Protein AF-A0A943WWJ5-F1 (afdb_monomer_lite)

Secondary structure (DSSP, 8-state):
---B-GGGTT--EEEEETTEEEEEEEBSSS-EEEEEES-HHHHTT-GGG-BPPEEEEEE-TTS-EEEEEEEEEEESSTTS-EEEEEEETT--EEEEEE-----S-PPPP-SEEEEEEEEEEETTS---B-SSEEEEEETTEEEEEEEES-TTEEEEEETTEEEE----SSSEEEEEEES-TTSPEEEEEEE-TTSS-EEEEEEEEEE-

Structure (mmCIF, N/CA/C/O backbone):
data_AF-A0A943WWJ5-F1
#
_entry.id   AF-A0A943WWJ5-F1
#
loop_
_atom_site.group_PDB
_atom_site.id
_atom_site.type_symbol
_atom_site.label_atom_id
_atom_site.label_alt_id
_atom_site.label_comp_id
_atom_site.label_asym_id
_atom_site.label_entity_id
_atom_site.label_seq_id
_atom_site.pdbx_PDB_ins_code
_atom_site.Cartn_x
_atom_site.Cartn_y
_atom_site.Cartn_z
_atom_site.occupancy
_atom_site.B_iso_or_equiv
_atom_site.auth_seq_id
_atom_site.auth_comp_id
_atom_site.auth_asym_id
_atom_site.auth_atom_id
_atom_site.pdbx_PDB_model_num
ATOM 1 N N . MET A 1 1 ? 3.992 8.814 -4.085 1.00 60.72 1 MET A N 1
ATOM 2 C CA . MET A 1 1 ? 3.717 7.536 -3.411 1.00 60.72 1 MET A CA 1
ATOM 3 C C . MET A 1 1 ? 3.455 6.496 -4.485 1.00 60.72 1 MET A C 1
ATOM 5 O O . MET A 1 1 ? 2.885 6.859 -5.509 1.00 60.72 1 MET A O 1
ATOM 9 N N . PHE A 1 2 ? 3.948 5.272 -4.311 1.00 74.12 2 PHE A N 1
ATOM 10 C CA . PHE A 1 2 ? 3.681 4.168 -5.228 1.00 74.12 2 PHE A CA 1
ATOM 11 C C . PHE A 1 2 ? 2.367 3.513 -4.815 1.00 74.12 2 PHE A C 1
ATOM 13 O O . PHE A 1 2 ? 2.306 2.870 -3.776 1.00 74.12 2 PHE A O 1
ATOM 20 N N . HIS A 1 3 ? 1.314 3.740 -5.589 1.00 79.12 3 HIS A N 1
ATOM 21 C CA . HIS A 1 3 ? 0.015 3.119 -5.373 1.00 79.12 3 HIS A CA 1
ATOM 22 C C . HIS A 1 3 ? -0.628 2.835 -6.726 1.00 79.12 3 HIS A C 1
ATOM 24 O O . HIS A 1 3 ? -0.382 3.546 -7.709 1.00 79.12 3 HIS A O 1
ATOM 30 N N . ALA A 1 4 ? -1.442 1.786 -6.771 1.00 86.81 4 ALA A N 1
ATOM 31 C CA . ALA A 1 4 ? -2.240 1.489 -7.944 1.00 86.81 4 ALA A CA 1
ATOM 32 C C . ALA A 1 4 ? -3.254 2.616 -8.198 1.00 86.81 4 ALA A C 1
ATOM 34 O O . ALA A 1 4 ? -3.693 3.315 -7.281 1.00 86.81 4 ALA A O 1
ATOM 35 N N . ASN A 1 5 ? -3.612 2.795 -9.464 1.00 87.94 5 ASN A N 1
ATOM 36 C CA . ASN A 1 5 ? -4.560 3.803 -9.897 1.00 87.94 5 ASN A CA 1
ATOM 37 C C . ASN A 1 5 ? -5.935 3.561 -9.247 1.00 87.94 5 ASN A C 1
ATOM 39 O O . ASN A 1 5 ? -6.411 2.427 -9.159 1.00 87.94 5 ASN A O 1
ATOM 43 N N . GLU A 1 6 ? -6.590 4.633 -8.816 1.00 83.31 6 GLU A N 1
ATOM 44 C CA . GLU A 1 6 ? -7.901 4.591 -8.161 1.00 83.31 6 GLU A CA 1
ATOM 45 C C . GLU A 1 6 ? -9.015 4.048 -9.066 1.00 83.31 6 GLU A C 1
ATOM 47 O O . GLU A 1 6 ? -9.876 3.315 -8.585 1.00 83.31 6 GLU A O 1
ATOM 52 N N . SER A 1 7 ? -8.934 4.255 -10.389 1.00 84.94 7 SER A N 1
ATOM 53 C CA . SER A 1 7 ? -9.841 3.610 -11.358 1.00 84.94 7 SER A CA 1
ATOM 54 C C . SER A 1 7 ? -9.736 2.079 -11.341 1.00 84.94 7 SER A C 1
ATOM 56 O O . SER A 1 7 ? -10.653 1.370 -11.754 1.00 84.94 7 SER A O 1
ATOM 58 N N . LYS A 1 8 ? -8.615 1.541 -10.840 1.00 84.69 8 LYS A N 1
ATOM 59 C CA . LYS A 1 8 ? -8.387 0.107 -10.621 1.00 84.69 8 LYS A CA 1
ATOM 60 C C . LYS A 1 8 ? -8.682 -0.313 -9.180 1.00 84.69 8 LYS A C 1
ATOM 62 O O . LYS A 1 8 ? -8.378 -1.441 -8.802 1.00 84.69 8 LYS A O 1
ATOM 67 N N . LYS A 1 9 ? -9.279 0.569 -8.369 1.00 80.62 9 LYS A N 1
ATOM 68 C CA . LYS A 1 9 ? -9.635 0.344 -6.957 1.00 80.62 9 LYS A CA 1
ATOM 69 C C . LYS A 1 9 ? -8.442 -0.097 -6.107 1.00 80.62 9 LYS A C 1
ATOM 71 O O . LYS A 1 9 ? -8.583 -0.962 -5.246 1.00 80.62 9 LYS A O 1
ATOM 76 N N . GLY A 1 10 ? -7.259 0.446 -6.399 1.00 78.44 10 GLY A N 1
ATOM 77 C CA . GLY A 1 10 ? -6.030 0.091 -5.692 1.00 78.44 10 GLY A CA 1
ATOM 78 C C . GLY A 1 10 ? -5.466 -1.293 -6.048 1.00 78.44 10 GLY A C 1
ATOM 79 O O . GLY A 1 10 ? -4.621 -1.799 -5.318 1.00 78.44 10 GLY A O 1
ATOM 80 N N . ARG A 1 11 ? -5.909 -1.920 -7.148 1.00 87.31 11 ARG A N 1
ATOM 81 C CA . ARG A 1 11 ? -5.540 -3.300 -7.513 1.00 87.31 11 ARG A CA 1
ATOM 82 C C . ARG A 1 11 ? -4.684 -3.362 -8.775 1.00 87.31 11 ARG A C 1
ATOM 84 O O . ARG A 1 11 ? -4.810 -2.531 -9.674 1.00 87.31 11 ARG A O 1
ATOM 91 N N . GLY A 1 12 ? -3.844 -4.391 -8.848 1.00 90.81 12 GLY A N 1
ATOM 92 C CA . GLY A 1 12 ? -3.152 -4.812 -10.066 1.00 90.81 12 GLY A CA 1
ATOM 93 C C . GLY A 1 12 ? -3.748 -6.097 -10.647 1.00 90.81 12 GLY A C 1
ATOM 94 O O . GLY A 1 12 ? -4.655 -6.694 -10.072 1.00 90.81 12 GLY A O 1
ATOM 95 N N . THR A 1 13 ? -3.235 -6.521 -11.798 1.00 91.62 13 THR A N 1
ATOM 96 C CA . THR A 1 13 ? -3.580 -7.800 -12.436 1.00 91.62 13 THR A CA 1
ATOM 97 C C . THR A 1 13 ? -2.394 -8.744 -12.335 1.00 91.62 13 THR A C 1
ATOM 99 O O . THR A 1 13 ? -1.312 -8.413 -12.811 1.00 91.62 13 THR A O 1
ATOM 102 N N . LEU A 1 14 ? -2.582 -9.915 -11.732 1.00 92.25 14 LEU A N 1
ATOM 103 C CA . LEU A 1 14 ? -1.551 -10.946 -11.669 1.00 92.25 14 LEU A CA 1
ATOM 104 C C . LEU A 1 14 ? -1.723 -11.922 -12.837 1.00 92.25 14 LEU A C 1
ATOM 106 O O . LEU A 1 14 ? -2.767 -12.557 -12.963 1.00 92.25 14 LEU A O 1
ATOM 110 N N . ALA A 1 15 ? -0.699 -12.059 -13.676 1.00 90.81 15 ALA A N 1
ATOM 111 C CA . ALA A 1 15 ? -0.640 -13.074 -14.722 1.00 90.81 15 ALA A CA 1
ATOM 112 C C . ALA A 1 15 ? 0.349 -14.176 -14.328 1.00 90.81 15 ALA A C 1
ATOM 114 O O . ALA A 1 15 ? 1.454 -13.886 -13.867 1.00 90.81 15 ALA A O 1
ATOM 115 N N . VAL A 1 16 ? -0.032 -15.438 -14.541 1.00 89.69 16 VAL A N 1
ATOM 116 C CA . VAL A 1 16 ? 0.841 -16.598 -14.322 1.00 89.69 16 VAL A CA 1
ATOM 117 C C . VAL A 1 16 ? 1.085 -17.282 -15.657 1.00 89.69 16 VAL A C 1
ATOM 119 O O . VAL A 1 16 ? 0.171 -17.852 -16.245 1.00 89.69 16 VAL A O 1
ATOM 122 N N . VAL A 1 17 ? 2.323 -17.224 -16.143 1.00 85.56 17 VAL A N 1
ATOM 123 C CA . VAL A 1 17 ? 2.725 -17.853 -17.408 1.00 85.56 17 VAL A CA 1
ATOM 124 C C . VAL A 1 17 ? 3.929 -18.741 -17.132 1.00 85.56 17 VAL A C 1
ATOM 126 O O . VAL A 1 17 ? 4.952 -18.269 -16.638 1.00 85.56 17 VAL A O 1
ATOM 129 N N . ASN A 1 18 ? 3.809 -20.039 -17.423 1.00 87.81 18 ASN A N 1
ATOM 130 C CA . ASN A 1 18 ? 4.860 -21.038 -17.179 1.00 87.81 18 ASN A CA 1
ATOM 131 C C . ASN A 1 18 ? 5.386 -21.025 -15.728 1.00 87.81 18 ASN A C 1
ATOM 133 O O . ASN A 1 18 ? 6.592 -21.066 -15.493 1.00 87.81 18 ASN A O 1
ATOM 137 N N . GLY A 1 19 ? 4.481 -20.887 -14.753 1.00 83.44 19 GLY A N 1
ATOM 138 C CA . GLY A 1 19 ? 4.823 -20.834 -13.326 1.00 83.44 19 GLY A CA 1
ATOM 139 C C . GLY A 1 19 ? 5.497 -19.536 -12.862 1.00 83.44 19 GLY A C 1
ATOM 140 O O . GLY A 1 19 ? 5.827 -19.415 -11.687 1.00 83.44 19 GLY A O 1
ATOM 141 N N . LYS A 1 20 ? 5.691 -18.550 -13.748 1.00 88.75 20 LYS A N 1
ATOM 142 C CA . LYS A 1 20 ? 6.210 -17.224 -13.391 1.00 88.75 20 LYS A CA 1
ATOM 143 C C . LYS A 1 20 ? 5.051 -16.257 -13.192 1.00 88.75 20 LYS A C 1
ATOM 145 O O . LYS A 1 20 ? 4.238 -16.075 -14.098 1.00 88.75 20 LYS A O 1
ATOM 150 N N . MET A 1 21 ? 4.993 -15.642 -12.014 1.00 94.06 21 MET A N 1
ATOM 151 C CA . MET A 1 21 ? 3.982 -14.647 -11.668 1.00 94.06 21 MET A CA 1
ATOM 152 C C . MET A 1 21 ? 4.473 -13.242 -12.026 1.00 94.06 21 MET A C 1
ATOM 154 O O . MET A 1 21 ? 5.599 -12.860 -11.698 1.00 94.06 21 MET A O 1
ATOM 158 N N . MET A 1 22 ? 3.620 -12.464 -12.682 1.00 95.12 22 MET A N 1
ATOM 159 C CA . MET A 1 22 ? 3.895 -11.089 -13.080 1.00 95.12 22 MET A CA 1
ATOM 160 C C . MET A 1 22 ? 2.708 -10.210 -12.698 1.00 95.12 22 MET A C 1
ATOM 162 O O . MET A 1 22 ? 1.609 -10.379 -13.224 1.00 95.12 22 MET A O 1
ATOM 166 N N . LEU A 1 23 ? 2.927 -9.288 -11.764 1.00 95.44 23 LEU A N 1
ATOM 167 C CA . LEU A 1 23 ? 1.943 -8.289 -11.379 1.00 95.44 23 LEU A CA 1
ATOM 168 C C . LEU A 1 23 ? 2.039 -7.107 -12.336 1.00 95.44 23 LEU A C 1
ATOM 170 O O . LEU A 1 23 ? 3.053 -6.415 -12.373 1.00 95.44 23 LEU A O 1
ATOM 174 N N . HIS A 1 24 ? 0.963 -6.836 -13.055 1.00 96.81 24 HIS A N 1
ATOM 175 C CA . HIS A 1 24 ? 0.786 -5.583 -13.758 1.00 96.81 24 HIS A CA 1
ATOM 176 C C . HIS A 1 24 ? 0.060 -4.572 -12.866 1.00 96.81 24 HIS A C 1
ATOM 178 O O . HIS A 1 24 ? -1.046 -4.842 -12.391 1.00 96.81 24 HIS A O 1
ATOM 184 N N . VAL A 1 25 ? 0.655 -3.400 -12.647 1.00 95.25 25 VAL A N 1
ATOM 185 C CA . VAL A 1 25 ? 0.058 -2.319 -11.852 1.00 95.25 25 VAL A CA 1
ATOM 186 C C . VAL A 1 25 ? 0.095 -0.998 -12.611 1.00 95.25 25 VAL A C 1
ATOM 188 O O . VAL A 1 25 ? 1.169 -0.482 -12.908 1.00 95.25 25 VAL A O 1
ATOM 191 N N . SER A 1 26 ? -1.080 -0.429 -12.890 1.00 95.81 26 SER A N 1
ATOM 192 C CA . SER A 1 26 ? -1.225 0.938 -13.406 1.00 95.81 26 SER A CA 1
ATOM 193 C C . SER A 1 26 ? -1.142 1.930 -12.246 1.00 95.81 26 SER A C 1
ATOM 195 O O . SER A 1 26 ? -1.799 1.721 -11.230 1.00 95.81 26 SER A O 1
ATOM 197 N N . LEU A 1 27 ? -0.378 3.013 -12.376 1.00 93.56 27 LEU A N 1
ATOM 198 C CA . LEU A 1 27 ? -0.206 4.032 -11.332 1.00 93.56 27 LEU A CA 1
ATOM 199 C C . LEU A 1 27 ? -1.139 5.235 -11.529 1.00 93.56 27 LEU A C 1
ATOM 201 O O . LEU A 1 27 ? -1.779 5.392 -12.565 1.00 93.56 27 LEU A O 1
ATOM 205 N N . SER A 1 28 ? -1.178 6.143 -10.555 1.00 87.69 28 SER A N 1
ATOM 206 C CA . SER A 1 28 ? -1.916 7.419 -10.628 1.00 87.69 28 SER A CA 1
ATOM 207 C C . SER A 1 28 ? -1.316 8.468 -11.573 1.00 87.69 28 SER A C 1
ATOM 209 O O . SER A 1 28 ? -1.815 9.581 -11.669 1.00 87.69 28 SER A O 1
ATOM 211 N N . GLY A 1 29 ? -0.205 8.174 -12.252 1.00 90.06 29 GLY A N 1
ATOM 212 C CA . GLY A 1 29 ? 0.406 9.128 -13.171 1.00 90.06 29 GLY A CA 1
ATOM 213 C C . GLY A 1 29 ? 1.767 8.687 -13.695 1.00 90.06 29 GLY A C 1
ATOM 214 O O . GLY A 1 29 ? 2.136 7.520 -13.631 1.00 90.06 29 GLY A O 1
ATOM 215 N N . LYS A 1 30 ? 2.540 9.651 -14.211 1.00 94.50 30 LYS A N 1
ATOM 216 C CA . LYS A 1 30 ? 3.834 9.425 -14.896 1.00 94.50 30 LYS A CA 1
ATOM 217 C C . LYS A 1 30 ? 5.051 9.905 -14.093 1.00 94.50 30 LYS A C 1
ATOM 219 O O . LYS A 1 30 ? 6.051 10.351 -14.656 1.00 94.50 30 LYS A O 1
ATOM 224 N N . LYS A 1 31 ? 4.930 9.963 -12.762 1.00 92.81 31 LYS A N 1
ATOM 225 C CA . LYS A 1 31 ? 5.978 10.521 -11.881 1.00 92.81 31 LYS A CA 1
ATOM 226 C C . LYS A 1 31 ? 7.088 9.514 -11.564 1.00 92.81 31 LYS A C 1
ATOM 228 O O . LYS A 1 31 ? 8.212 9.946 -11.315 1.00 92.81 31 LYS A O 1
ATOM 233 N N . ILE A 1 32 ? 6.767 8.221 -11.572 1.00 95.00 32 ILE A N 1
ATOM 234 C CA . ILE A 1 32 ? 7.711 7.119 -11.362 1.00 95.00 32 ILE A CA 1
ATOM 235 C C . ILE A 1 32 ? 8.268 6.713 -12.717 1.00 95.00 32 ILE A C 1
ATOM 237 O O . ILE A 1 32 ? 7.498 6.363 -13.598 1.00 95.00 32 ILE A O 1
ATOM 241 N N . LEU A 1 33 ? 9.576 6.824 -12.906 1.00 96.25 33 LEU A N 1
ATOM 242 C CA . LEU A 1 33 ? 10.222 6.607 -14.194 1.00 96.25 33 LEU A CA 1
ATOM 243 C C . LEU A 1 33 ? 10.627 5.154 -14.403 1.00 96.25 33 LEU A C 1
ATOM 245 O O . LEU A 1 33 ? 10.425 4.665 -15.501 1.00 96.25 33 LEU A O 1
ATOM 249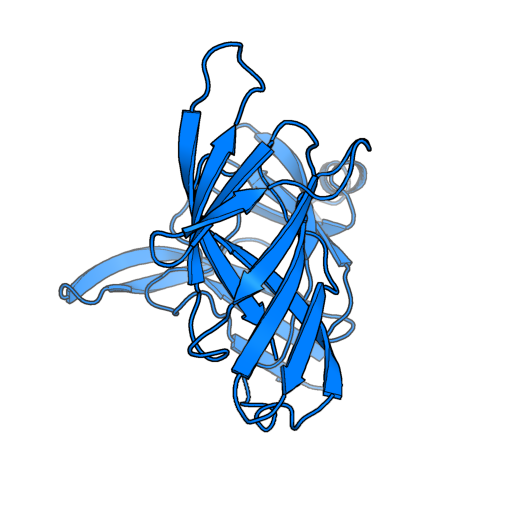 N N . ASN A 1 34 ? 11.159 4.482 -13.380 1.00 97.62 34 ASN A N 1
ATOM 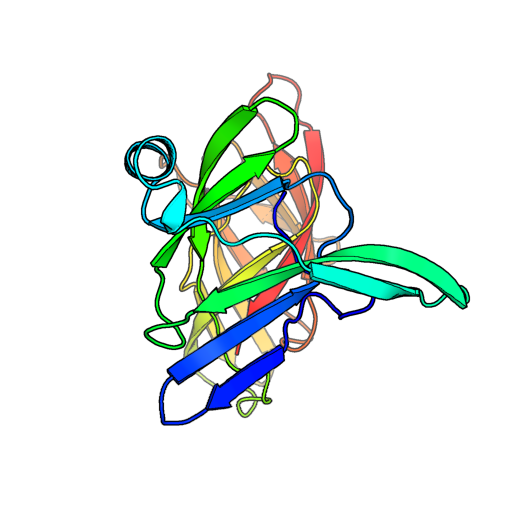250 C CA . ASN A 1 34 ? 11.511 3.060 -13.424 1.00 97.62 34 ASN A CA 1
ATOM 251 C C . ASN A 1 34 ? 11.318 2.421 -12.042 1.00 97.62 34 ASN A C 1
ATOM 253 O O . ASN A 1 34 ? 11.265 3.129 -11.028 1.00 97.62 34 ASN A O 1
ATOM 257 N N . LEU A 1 35 ? 11.260 1.090 -12.014 1.00 97.75 35 LEU A N 1
ATOM 258 C CA . LEU A 1 35 ? 11.338 0.285 -10.794 1.00 97.75 35 LEU A CA 1
ATOM 259 C C . LEU A 1 35 ? 12.513 -0.691 -10.865 1.00 97.75 35 LEU A C 1
ATOM 261 O O . LEU A 1 35 ? 13.033 -0.972 -11.942 1.00 97.75 35 LEU A O 1
ATOM 265 N N . TYR A 1 36 ? 12.893 -1.243 -9.720 1.00 98.00 36 TYR A N 1
ATOM 266 C CA . TYR A 1 36 ? 13.890 -2.300 -9.610 1.00 98.00 36 TYR A CA 1
ATOM 267 C C . TYR A 1 36 ? 13.490 -3.267 -8.494 1.00 98.00 36 TYR A C 1
ATOM 269 O O . TYR A 1 36 ? 13.174 -2.833 -7.388 1.00 98.00 36 TYR A O 1
ATOM 277 N N . VAL A 1 37 ? 13.475 -4.573 -8.779 1.00 97.12 37 VAL A N 1
ATOM 278 C CA . VAL A 1 37 ? 13.150 -5.602 -7.776 1.00 97.12 37 VAL A CA 1
ATOM 279 C C . VAL A 1 37 ? 14.399 -5.896 -6.954 1.00 97.12 37 VAL A C 1
ATOM 281 O O . VAL A 1 37 ? 15.263 -6.666 -7.365 1.00 97.12 37 VAL A O 1
ATOM 284 N N . GLY A 1 38 ? 14.491 -5.255 -5.795 1.00 96.62 38 GLY A N 1
ATOM 285 C CA . GLY A 1 38 ? 15.666 -5.221 -4.937 1.00 96.62 38 GLY A CA 1
ATOM 286 C C . GLY A 1 38 ? 15.814 -3.851 -4.280 1.00 96.62 38 GLY A C 1
ATOM 287 O O . GLY A 1 38 ? 14.872 -3.056 -4.264 1.00 96.62 38 GLY A O 1
ATOM 288 N N . LYS A 1 39 ? 17.003 -3.571 -3.740 1.00 97.06 39 LYS A N 1
ATOM 289 C CA . LYS A 1 39 ? 17.282 -2.325 -3.020 1.00 97.06 39 LYS A CA 1
ATOM 290 C C . LYS A 1 39 ? 17.766 -1.204 -3.941 1.00 97.06 39 LYS A C 1
ATOM 292 O O . LYS A 1 39 ? 18.424 -1.430 -4.956 1.00 97.06 39 LYS A O 1
ATOM 297 N N . ALA A 1 40 ? 17.515 0.032 -3.531 1.00 96.00 40 ALA A N 1
ATOM 298 C CA . ALA A 1 40 ? 17.884 1.270 -4.203 1.00 96.00 40 ALA A CA 1
ATOM 299 C C . ALA A 1 40 ? 19.399 1.415 -4.407 1.00 96.00 40 ALA A C 1
ATOM 301 O O . ALA A 1 40 ? 19.837 2.012 -5.393 1.00 96.00 40 ALA A O 1
ATOM 302 N N . VAL A 1 41 ? 20.198 0.873 -3.481 1.00 95.81 41 VAL A N 1
ATOM 303 C CA . VAL A 1 41 ? 21.666 0.872 -3.576 1.00 95.81 41 VAL A CA 1
ATOM 304 C C . VAL A 1 41 ? 22.159 0.048 -4.766 1.00 95.81 41 VAL A C 1
ATOM 306 O O . VAL A 1 41 ? 23.096 0.464 -5.444 1.00 95.81 41 VAL A O 1
ATOM 309 N N . ASP A 1 42 ? 21.477 -1.055 -5.072 1.00 96.81 42 ASP A N 1
ATOM 310 C CA . ASP A 1 42 ? 21.842 -1.948 -6.169 1.00 96.81 42 ASP A CA 1
ATOM 311 C C . ASP A 1 42 ? 21.290 -1.436 -7.501 1.00 96.81 42 ASP A C 1
ATOM 313 O O . ASP A 1 42 ? 21.953 -1.544 -8.531 1.00 96.81 42 ASP A O 1
ATOM 317 N N . ALA A 1 43 ? 20.106 -0.816 -7.485 1.00 96.38 43 ALA A N 1
ATOM 318 C CA . ALA A 1 43 ? 19.426 -0.341 -8.688 1.00 96.38 43 ALA A CA 1
ATOM 319 C C . ALA A 1 43 ? 20.329 0.533 -9.577 1.00 96.38 43 ALA A C 1
ATOM 321 O O . ALA A 1 43 ? 20.351 0.365 -10.793 1.00 96.38 43 ALA A O 1
ATOM 322 N N . LYS A 1 44 ? 21.134 1.427 -8.988 1.00 90.69 44 LYS A N 1
ATOM 323 C CA . LYS A 1 44 ? 22.010 2.355 -9.731 1.00 90.69 44 LYS A CA 1
ATOM 324 C C . LYS A 1 44 ? 23.019 1.667 -10.653 1.00 90.69 44 LYS A C 1
ATOM 326 O O . LYS A 1 44 ? 23.391 2.256 -11.660 1.00 90.69 44 LYS A O 1
ATOM 331 N N . ASN A 1 45 ? 23.443 0.453 -10.311 1.00 93.81 45 ASN A N 1
ATOM 332 C CA . ASN A 1 45 ? 24.469 -0.285 -11.047 1.00 93.81 45 ASN A CA 1
ATOM 333 C C . ASN A 1 45 ? 23.882 -1.383 -11.951 1.00 93.81 45 ASN A C 1
ATOM 335 O O . ASN A 1 45 ? 24.632 -2.038 -12.665 1.00 93.81 45 ASN A O 1
ATOM 339 N N . ASN A 1 46 ? 22.559 -1.580 -11.933 1.00 95.75 46 ASN A N 1
ATOM 340 C CA . ASN A 1 46 ? 21.873 -2.673 -12.626 1.00 95.75 46 ASN A CA 1
ATOM 341 C C . ASN A 1 46 ? 20.796 -2.138 -13.587 1.00 95.75 46 ASN A C 1
ATOM 343 O O . ASN A 1 46 ? 19.640 -2.552 -13.542 1.00 95.75 46 ASN A O 1
ATOM 347 N N . GLU A 1 47 ? 21.161 -1.191 -14.461 1.00 95.06 47 GLU A N 1
ATOM 348 C CA . GLU A 1 47 ? 20.223 -0.553 -15.407 1.00 95.06 47 GLU A CA 1
ATOM 349 C C . GLU A 1 47 ? 19.545 -1.547 -16.364 1.00 95.06 47 GLU A C 1
ATOM 351 O O . GLU A 1 47 ? 18.392 -1.354 -16.755 1.00 95.06 47 GLU A O 1
ATOM 356 N N . ALA A 1 48 ? 20.224 -2.648 -16.695 1.00 96.62 48 ALA A N 1
ATOM 357 C CA . ALA A 1 48 ? 19.660 -3.718 -17.515 1.00 96.62 48 ALA A CA 1
ATOM 358 C C . ALA A 1 48 ? 18.428 -4.388 -16.872 1.00 96.62 48 ALA A C 1
ATOM 360 O O . ALA A 1 48 ? 17.545 -4.846 -17.595 1.00 96.62 48 ALA A O 1
ATOM 361 N N . ASP A 1 49 ? 18.344 -4.386 -15.538 1.00 96.75 49 ASP A N 1
ATOM 362 C CA . ASP A 1 49 ? 17.267 -5.010 -14.764 1.00 96.75 49 ASP A CA 1
ATOM 363 C C . ASP A 1 49 ? 16.160 -4.019 -14.370 1.00 96.75 49 ASP A C 1
ATOM 365 O O . ASP A 1 49 ? 15.227 -4.362 -13.637 1.00 96.75 49 ASP A O 1
ATOM 369 N N . TRP A 1 50 ? 16.237 -2.768 -14.834 1.00 97.75 50 TRP A N 1
ATOM 370 C CA . TRP A 1 50 ? 15.200 -1.782 -14.556 1.00 97.75 50 TRP A CA 1
ATOM 371 C C . TRP A 1 50 ? 13.893 -2.161 -15.242 1.00 97.75 50 TRP A C 1
ATOM 373 O O . TRP A 1 50 ? 13.811 -2.339 -16.461 1.00 97.75 50 TRP A O 1
ATOM 383 N N . LEU A 1 51 ? 12.824 -2.186 -14.454 1.00 98.12 51 LEU A N 1
ATOM 384 C CA . LEU A 1 51 ? 11.473 -2.315 -14.965 1.00 98.12 51 LEU A CA 1
ATOM 385 C C . LEU A 1 51 ? 11.058 -0.969 -15.550 1.00 98.12 51 LEU A C 1
ATOM 387 O O . LEU A 1 51 ? 10.830 0.006 -14.826 1.00 98.12 51 LEU A O 1
ATOM 391 N N . LYS A 1 52 ? 10.971 -0.930 -16.877 1.00 97.69 52 LYS A N 1
ATOM 392 C CA . LYS A 1 52 ? 10.517 0.237 -17.634 1.00 97.69 52 LYS A CA 1
ATOM 393 C C . LYS A 1 52 ? 8.986 0.316 -17.629 1.00 97.69 52 LYS A C 1
ATOM 395 O O . LYS A 1 52 ? 8.322 -0.724 -17.605 1.00 97.69 52 LYS A O 1
ATOM 400 N N . PRO A 1 53 ? 8.414 1.527 -17.674 1.00 97.50 53 PRO A N 1
ATOM 401 C CA . PRO A 1 53 ? 6.978 1.705 -17.605 1.00 97.50 53 PRO A CA 1
ATOM 402 C C . PRO A 1 53 ? 6.301 1.286 -18.910 1.00 97.50 53 PRO A C 1
ATOM 404 O O . PRO A 1 53 ? 6.785 1.574 -20.007 1.00 97.50 53 PRO A O 1
ATOM 407 N N . THR A 1 54 ? 5.122 0.689 -18.787 1.00 97.75 54 THR A N 1
ATOM 408 C CA . THR A 1 54 ? 4.120 0.648 -19.852 1.00 97.75 54 THR A CA 1
ATOM 409 C C . THR A 1 54 ? 3.330 1.957 -19.866 1.00 97.75 54 THR A C 1
ATOM 411 O O . THR A 1 54 ? 3.368 2.746 -18.918 1.00 97.75 54 THR A O 1
ATOM 414 N N . LYS A 1 55 ? 2.609 2.216 -20.960 1.00 97.44 55 LYS A N 1
ATOM 415 C CA . LYS A 1 55 ? 1.630 3.305 -21.032 1.00 97.44 55 LYS A CA 1
ATOM 416 C C . LYS A 1 55 ? 0.242 2.698 -20.987 1.00 97.44 55 LYS A C 1
ATOM 418 O O . LYS A 1 55 ? -0.148 2.013 -21.929 1.00 97.44 55 LYS A O 1
ATOM 423 N N . ASP A 1 56 ? -0.504 3.025 -19.945 1.00 96.62 56 ASP A N 1
ATOM 424 C CA . ASP A 1 56 ? -1.836 2.478 -19.739 1.00 96.62 56 ASP A CA 1
ATOM 425 C C . ASP A 1 56 ? -2.861 3.592 -19.916 1.00 96.62 56 ASP A C 1
ATOM 427 O O . ASP A 1 56 ? -2.643 4.719 -19.467 1.00 96.62 56 ASP A O 1
ATOM 431 N N . LYS A 1 57 ? -3.991 3.289 -20.557 1.00 96.00 57 LYS A N 1
ATOM 432 C CA . LYS A 1 57 ? -5.148 4.185 -20.577 1.00 96.00 57 LYS A CA 1
ATOM 433 C C . LYS A 1 57 ? -6.075 3.799 -19.429 1.00 96.00 57 LYS A C 1
ATOM 435 O O . LYS A 1 57 ? -6.520 2.654 -19.354 1.00 96.00 57 LYS A O 1
ATOM 440 N N . VAL A 1 58 ? -6.358 4.750 -18.550 1.00 92.81 58 VAL A N 1
ATOM 441 C CA . VAL A 1 58 ? -7.319 4.594 -17.455 1.00 92.81 58 VAL A CA 1
ATOM 442 C C . VAL A 1 58 ? -8.515 5.502 -17.698 1.00 92.81 58 VAL A C 1
ATOM 444 O O . VAL A 1 58 ? -8.370 6.556 -18.318 1.00 92.81 58 VAL A O 1
ATOM 447 N N . THR A 1 59 ? -9.683 5.070 -17.235 1.00 91.75 59 THR A N 1
ATOM 448 C CA . THR A 1 59 ? -10.937 5.826 -17.298 1.00 91.75 59 THR A CA 1
ATOM 449 C C . THR A 1 59 ? -11.508 5.893 -15.890 1.00 91.75 59 THR A C 1
ATOM 451 O O . THR A 1 59 ? -11.643 4.858 -15.236 1.00 91.75 59 THR A O 1
ATOM 454 N N . TYR A 1 60 ? -11.777 7.107 -15.429 1.00 87.56 60 TYR A N 1
ATOM 455 C CA . TYR A 1 60 ? -12.283 7.426 -14.101 1.00 87.56 60 TYR A CA 1
ATOM 456 C C . TYR A 1 60 ? -13.814 7.375 -14.065 1.00 87.56 60 TYR A C 1
ATOM 458 O O . TYR A 1 60 ? -14.473 7.280 -15.103 1.00 87.56 60 TYR A O 1
ATOM 466 N N . GLU A 1 61 ? -14.390 7.405 -12.862 1.00 83.25 61 GLU A N 1
ATOM 467 C CA . GLU A 1 61 ? -15.846 7.318 -12.671 1.00 83.25 61 GLU A CA 1
ATOM 468 C C . GLU A 1 61 ? -16.600 8.521 -13.256 1.00 83.25 61 GLU A C 1
ATOM 470 O O . GLU A 1 61 ? -17.742 8.381 -13.684 1.00 83.25 61 GLU A O 1
ATOM 475 N N . ASP A 1 62 ? -15.944 9.678 -13.346 1.00 88.19 62 ASP A N 1
ATOM 476 C CA . ASP A 1 62 ? -16.459 10.885 -14.003 1.00 88.19 62 ASP A CA 1
ATOM 477 C C . ASP A 1 62 ? -16.418 10.812 -15.546 1.00 88.19 62 ASP A C 1
ATOM 479 O O . ASP A 1 62 ? -16.826 11.749 -16.233 1.00 88.19 62 ASP A O 1
ATOM 483 N N . GLY A 1 63 ? -15.931 9.699 -16.105 1.00 89.62 63 GLY A N 1
ATOM 484 C CA . GLY A 1 63 ? -15.791 9.471 -17.541 1.00 89.62 63 GLY A CA 1
ATOM 485 C C . GLY A 1 63 ? -14.514 10.053 -18.155 1.00 89.62 63 GLY A C 1
ATOM 486 O O . GLY A 1 63 ? -14.234 9.788 -19.330 1.00 89.62 63 GLY A O 1
ATOM 487 N N . LEU A 1 64 ? -13.698 10.793 -17.396 1.00 91.94 64 LEU A N 1
ATOM 488 C CA . LEU A 1 64 ? -12.418 11.292 -17.886 1.00 91.94 64 LEU A CA 1
ATOM 489 C C . LEU A 1 64 ? -11.437 10.141 -18.075 1.00 91.94 64 LEU A C 1
ATOM 491 O O . LEU A 1 64 ? -11.406 9.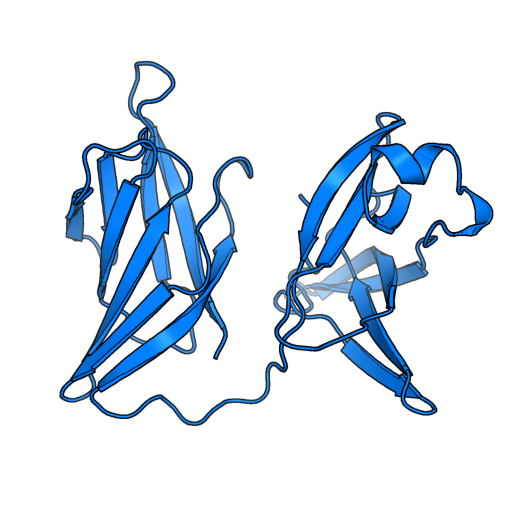167 -17.326 1.00 91.94 64 LEU A O 1
ATOM 495 N N . SER A 1 65 ? -10.617 10.243 -19.116 1.00 94.19 65 SER A N 1
ATOM 496 C CA . SER A 1 65 ? -9.569 9.267 -19.388 1.00 94.19 65 SER A CA 1
ATOM 497 C C . SER A 1 65 ? -8.224 9.947 -19.498 1.00 94.19 65 SER A C 1
ATOM 499 O O . SER A 1 65 ? -8.094 10.993 -20.130 1.00 94.19 65 SER A O 1
ATOM 501 N N . GLU A 1 66 ? -7.200 9.291 -18.976 1.00 94.69 66 GLU A N 1
ATOM 502 C CA . GLU A 1 66 ? -5.829 9.743 -19.129 1.00 94.69 66 GLU A CA 1
ATOM 503 C C . GLU A 1 66 ? -4.897 8.571 -19.429 1.00 94.69 66 GLU A C 1
ATOM 505 O O . GLU A 1 66 ? -5.237 7.395 -19.275 1.00 94.69 66 GLU A O 1
ATOM 510 N N . THR A 1 67 ? -3.693 8.902 -19.882 1.00 96.50 67 THR A N 1
ATOM 511 C CA . THR A 1 67 ? -2.613 7.927 -19.983 1.00 96.50 67 THR A CA 1
ATOM 512 C C . THR A 1 67 ? -1.742 8.028 -18.746 1.00 96.50 67 THR A C 1
ATOM 514 O O . THR A 1 67 ? -1.171 9.088 -18.498 1.00 96.50 67 THR A O 1
ATOM 517 N N . VAL A 1 68 ? -1.559 6.923 -18.038 1.00 95.94 68 VAL A N 1
ATOM 518 C CA . VAL A 1 68 ? -0.667 6.797 -16.879 1.00 95.94 68 VAL A CA 1
ATOM 519 C C . VAL A 1 68 ? 0.482 5.844 -17.193 1.00 95.94 68 VAL A C 1
ATOM 521 O O . VAL A 1 68 ? 0.542 5.266 -18.281 1.00 95.94 68 VAL A O 1
ATOM 524 N N . TYR A 1 69 ? 1.430 5.715 -16.267 1.00 97.19 69 TYR A N 1
ATOM 525 C CA . TYR A 1 69 ? 2.417 4.645 -16.344 1.00 97.19 69 TYR A CA 1
ATOM 526 C C . TYR A 1 69 ? 1.940 3.414 -15.593 1.00 97.19 69 TYR A C 1
ATOM 528 O O . TYR A 1 69 ? 1.396 3.537 -14.497 1.00 97.19 69 TYR A O 1
ATOM 536 N N . GLY A 1 70 ? 2.181 2.251 -16.187 1.00 97.25 70 GLY A N 1
ATOM 537 C CA . GLY A 1 70 ? 2.052 0.957 -15.537 1.00 97.25 70 GLY A CA 1
ATOM 538 C C . GLY A 1 70 ? 3.390 0.242 -15.453 1.00 97.25 70 GLY A C 1
ATOM 539 O O . GLY A 1 70 ? 4.361 0.646 -16.092 1.00 97.25 70 GLY A O 1
ATOM 540 N N . PHE A 1 71 ? 3.464 -0.810 -14.648 1.00 97.62 71 PHE A N 1
ATOM 541 C CA . PHE A 1 71 ? 4.670 -1.619 -14.500 1.00 97.62 71 PHE A CA 1
ATOM 542 C C . PHE A 1 71 ? 4.332 -3.098 -14.406 1.00 97.62 71 PHE A C 1
ATOM 544 O O . PHE A 1 71 ? 3.369 -3.480 -13.748 1.00 97.62 71 PHE A O 1
ATOM 551 N N . ASN A 1 72 ? 5.177 -3.918 -15.030 1.00 97.06 72 ASN A N 1
ATOM 552 C CA . ASN A 1 72 ? 5.171 -5.368 -14.895 1.00 97.06 72 ASN A CA 1
ATOM 553 C C . ASN A 1 72 ? 6.231 -5.769 -13.867 1.00 97.06 72 ASN A C 1
ATOM 555 O O . ASN A 1 72 ? 7.425 -5.713 -14.154 1.00 97.06 72 ASN A O 1
ATOM 559 N N . VAL A 1 73 ? 5.794 -6.150 -12.672 1.00 96.56 73 VAL A N 1
ATOM 560 C CA . VAL A 1 73 ? 6.653 -6.519 -11.549 1.00 96.56 73 VAL A CA 1
ATOM 561 C C . VAL A 1 73 ? 6.664 -8.044 -11.412 1.00 96.56 73 VAL A C 1
ATOM 563 O O . VAL A 1 73 ? 5.608 -8.635 -11.175 1.00 96.56 73 VAL A O 1
ATOM 566 N N . PRO A 1 74 ? 7.815 -8.721 -11.566 1.00 95.44 74 PRO A N 1
ATOM 567 C CA . PRO A 1 74 ? 7.896 -10.152 -11.315 1.00 95.44 74 PRO A CA 1
ATOM 568 C C . PRO A 1 74 ? 7.717 -10.430 -9.819 1.00 95.44 74 PRO A C 1
ATOM 570 O O . PRO A 1 74 ? 8.371 -9.817 -8.977 1.00 95.44 74 PRO A O 1
ATOM 573 N N . VAL A 1 75 ? 6.846 -11.383 -9.493 1.00 93.75 75 VAL A N 1
ATOM 574 C CA . VAL A 1 75 ? 6.529 -11.768 -8.114 1.00 93.75 75 VAL A CA 1
ATOM 575 C C . VAL A 1 75 ? 7.062 -13.175 -7.872 1.00 93.75 75 VAL A C 1
ATOM 577 O O . VAL A 1 75 ? 6.725 -14.108 -8.596 1.00 93.75 75 VAL A O 1
ATOM 580 N N . LYS A 1 76 ? 7.912 -13.344 -6.853 1.00 91.88 76 LYS A N 1
ATOM 581 C CA . LYS A 1 76 ? 8.452 -14.669 -6.495 1.00 91.88 76 LYS A CA 1
ATOM 582 C C . LYS A 1 76 ? 7.474 -15.485 -5.654 1.00 91.88 76 LYS A C 1
ATOM 584 O O . LYS A 1 76 ? 7.378 -16.693 -5.834 1.00 91.88 76 LYS A O 1
ATOM 589 N N . LYS A 1 77 ? 6.774 -14.832 -4.725 1.00 89.38 77 LYS A N 1
ATOM 590 C CA . LYS A 1 77 ? 5.876 -15.471 -3.762 1.00 89.38 77 LYS A CA 1
ATOM 591 C C . LYS A 1 77 ? 4.746 -14.509 -3.393 1.00 89.38 77 LYS A C 1
ATOM 593 O O . LYS A 1 77 ? 5.012 -13.334 -3.157 1.00 89.38 77 LYS A O 1
ATOM 598 N N . MET A 1 78 ? 3.515 -15.014 -3.368 1.00 86.38 78 MET A N 1
ATOM 599 C CA . MET A 1 78 ? 2.348 -14.279 -2.867 1.00 86.38 78 MET A CA 1
ATOM 600 C C . MET A 1 78 ? 2.412 -14.153 -1.341 1.00 86.38 78 MET A C 1
ATOM 602 O O . MET A 1 78 ? 3.075 -14.954 -0.678 1.00 86.38 78 MET A O 1
ATOM 606 N N . ASP A 1 79 ? 1.744 -13.140 -0.794 1.00 82.25 79 ASP A N 1
ATOM 607 C CA . ASP A 1 79 ? 1.603 -12.905 0.651 1.00 82.25 79 ASP A CA 1
ATOM 608 C C . ASP A 1 79 ? 2.946 -12.838 1.400 1.00 82.25 79 ASP A C 1
ATOM 610 O O . ASP A 1 79 ? 3.065 -13.202 2.567 1.00 82.25 79 ASP A O 1
ATOM 614 N N . SER A 1 80 ? 4.009 -12.424 0.713 1.00 83.44 80 SER A N 1
ATOM 615 C CA . SER A 1 80 ? 5.347 -12.272 1.280 1.00 83.44 80 SER A CA 1
ATOM 616 C C . SER A 1 80 ? 5.948 -10.956 0.815 1.00 83.44 80 SER A C 1
ATOM 618 O O . SER A 1 80 ? 5.823 -10.587 -0.354 1.00 83.44 80 SER A O 1
ATOM 620 N N . GLU A 1 81 ? 6.596 -10.248 1.737 1.00 89.06 81 GLU A N 1
ATOM 621 C CA . GLU A 1 81 ? 7.261 -8.991 1.416 1.00 89.06 81 GLU A CA 1
ATOM 622 C C . GLU A 1 81 ? 8.506 -9.214 0.551 1.00 89.06 81 GLU A C 1
ATOM 624 O O . GLU A 1 81 ? 9.279 -10.154 0.754 1.00 89.06 81 GLU A O 1
ATOM 629 N N . PHE A 1 82 ? 8.734 -8.300 -0.385 1.00 93.12 82 PHE A N 1
ATOM 630 C CA . PHE A 1 82 ? 9.967 -8.183 -1.149 1.00 93.12 82 PHE A CA 1
ATOM 631 C C . PHE A 1 82 ? 10.376 -6.714 -1.294 1.00 93.12 82 PHE A C 1
ATOM 633 O O . PHE A 1 82 ? 9.558 -5.800 -1.166 1.00 93.12 82 PHE A O 1
ATOM 640 N N . ASP A 1 83 ? 11.670 -6.499 -1.533 1.00 95.44 83 ASP A N 1
ATOM 641 C CA . ASP A 1 83 ? 12.223 -5.170 -1.782 1.00 95.44 83 ASP A CA 1
ATOM 642 C C . ASP A 1 83 ? 11.874 -4.708 -3.201 1.00 95.44 83 ASP A C 1
ATOM 644 O O . ASP A 1 83 ? 12.083 -5.432 -4.180 1.00 95.44 83 ASP A O 1
ATOM 648 N N . LEU A 1 84 ? 11.359 -3.487 -3.310 1.00 96.06 84 LEU A N 1
ATOM 649 C CA . LEU A 1 84 ? 11.110 -2.811 -4.574 1.00 96.06 84 LEU A CA 1
ATOM 650 C C . LEU A 1 84 ? 11.610 -1.373 -4.467 1.00 96.06 84 LEU A C 1
ATOM 652 O O . LEU A 1 84 ? 11.077 -0.575 -3.698 1.00 96.06 84 LEU A O 1
ATOM 656 N N . ALA A 1 85 ? 12.604 -1.026 -5.272 1.00 96.56 85 ALA A N 1
ATOM 657 C CA . ALA A 1 85 ? 13.073 0.339 -5.382 1.00 96.56 85 ALA A CA 1
ATOM 658 C C . ALA A 1 85 ? 12.347 1.068 -6.520 1.00 96.56 85 ALA A C 1
ATOM 660 O O . ALA A 1 85 ? 12.032 0.480 -7.558 1.00 96.56 85 ALA A O 1
ATOM 661 N N . LEU A 1 86 ? 12.109 2.368 -6.346 1.00 95.75 86 LEU A N 1
ATOM 662 C CA . LEU A 1 86 ? 11.547 3.242 -7.379 1.00 95.75 86 LEU A CA 1
ATOM 663 C C . LEU A 1 86 ? 12.423 4.462 -7.624 1.00 95.75 86 LEU A C 1
ATOM 665 O O . LEU A 1 86 ? 13.031 4.983 -6.693 1.00 95.75 86 LEU A O 1
ATOM 669 N N . ILE A 1 87 ? 12.444 4.956 -8.861 1.00 95.88 87 ILE A N 1
ATOM 670 C CA . ILE A 1 87 ? 13.072 6.233 -9.217 1.00 95.88 87 ILE A CA 1
ATOM 671 C C . ILE A 1 87 ? 12.050 7.151 -9.866 1.00 95.88 87 ILE A C 1
ATOM 673 O O . ILE A 1 87 ? 11.341 6.775 -10.798 1.00 95.88 87 ILE A O 1
ATOM 677 N N . GLY A 1 88 ? 11.955 8.378 -9.362 1.00 94.44 88 GLY A N 1
ATOM 678 C CA . GLY A 1 88 ? 11.111 9.420 -9.941 1.00 94.44 88 GLY A CA 1
ATOM 679 C C . GLY A 1 88 ? 11.901 10.431 -10.769 1.00 94.44 88 GLY A C 1
ATOM 680 O O . GLY A 1 88 ? 13.118 10.346 -10.907 1.00 94.44 88 GLY A O 1
ATOM 681 N N . LYS A 1 89 ? 11.213 11.479 -11.236 1.00 92.25 89 LYS A N 1
ATOM 682 C CA . LYS A 1 89 ? 11.819 12.597 -11.995 1.00 92.25 89 LYS A CA 1
ATOM 683 C C . LYS A 1 89 ? 12.964 13.330 -11.282 1.00 92.25 89 LYS A C 1
ATOM 685 O O . LYS A 1 89 ? 13.720 14.035 -11.933 1.00 92.25 89 LYS A O 1
ATOM 690 N N . LYS A 1 90 ? 13.085 13.182 -9.959 1.00 92.31 90 LYS A N 1
ATOM 691 C CA . LYS A 1 90 ? 14.178 13.766 -9.167 1.00 92.31 90 LYS A CA 1
ATOM 692 C C . LYS A 1 90 ? 15.493 12.978 -9.257 1.00 92.31 90 LYS A C 1
ATOM 694 O O . LYS A 1 90 ? 16.477 13.416 -8.681 1.00 92.31 90 LYS A O 1
ATOM 699 N N . GLY A 1 91 ? 15.511 11.817 -9.917 1.00 93.50 91 GLY A N 1
ATOM 700 C CA . GLY A 1 91 ? 16.734 11.029 -10.113 1.00 93.50 91 GLY A CA 1
ATOM 701 C C . GLY A 1 91 ? 17.227 10.266 -8.875 1.00 93.50 91 GLY A C 1
ATOM 702 O O . GLY A 1 91 ? 18.327 9.726 -8.890 1.00 93.50 91 GLY A O 1
ATOM 703 N N . VAL A 1 92 ? 16.433 10.215 -7.801 1.00 94.25 92 VAL A N 1
ATOM 704 C CA . VAL A 1 92 ? 16.772 9.509 -6.555 1.00 94.25 92 VAL A CA 1
ATOM 705 C C . VAL A 1 92 ? 15.962 8.219 -6.458 1.00 94.25 92 VAL A C 1
ATOM 707 O O . VAL A 1 92 ? 14.750 8.237 -6.697 1.00 94.25 92 VAL A O 1
ATOM 710 N N . TRP A 1 93 ? 16.643 7.126 -6.105 1.00 95.88 93 TRP A N 1
ATOM 711 C CA . TRP A 1 93 ? 16.034 5.831 -5.808 1.00 95.88 93 TRP A CA 1
ATOM 712 C C . TRP A 1 93 ? 15.543 5.772 -4.357 1.00 95.88 93 TRP A C 1
ATOM 714 O O . TRP A 1 93 ? 16.256 6.210 -3.455 1.00 95.88 93 TRP A O 1
ATOM 724 N N . TYR A 1 94 ? 14.357 5.207 -4.140 1.00 92.50 94 TYR A N 1
ATOM 725 C CA . TYR A 1 94 ? 13.752 5.011 -2.821 1.00 92.50 94 TYR A CA 1
ATOM 726 C C . TYR A 1 94 ? 13.335 3.556 -2.636 1.00 92.50 94 TYR A C 1
ATOM 728 O O . TYR A 1 94 ? 12.717 2.987 -3.535 1.00 92.50 94 TYR A O 1
ATOM 736 N N . ASP A 1 95 ? 13.663 2.987 -1.477 1.00 93.94 95 ASP A N 1
ATOM 737 C CA . ASP A 1 95 ? 13.291 1.627 -1.091 1.00 93.94 95 ASP A CA 1
ATOM 738 C C . ASP A 1 95 ? 11.848 1.548 -0.595 1.00 93.94 95 ASP A C 1
ATOM 740 O O . ASP A 1 95 ? 11.393 2.389 0.184 1.00 93.94 95 ASP A O 1
ATOM 744 N N . HIS A 1 96 ? 11.155 0.489 -1.005 1.00 90.88 96 HIS A N 1
ATOM 745 C CA . HIS A 1 96 ? 9.842 0.118 -0.502 1.00 90.88 96 HIS A CA 1
ATOM 746 C C . HIS A 1 96 ? 9.789 -1.377 -0.187 1.00 90.88 96 HIS A C 1
ATOM 748 O O . HIS A 1 96 ? 10.406 -2.197 -0.870 1.00 90.88 96 HIS A O 1
ATOM 754 N N . LYS A 1 97 ? 9.000 -1.724 0.833 1.00 87.31 97 LYS A N 1
ATOM 755 C CA . LYS A 1 97 ? 8.539 -3.092 1.079 1.00 87.31 97 LYS A CA 1
ATOM 756 C C . LYS A 1 97 ? 7.189 -3.275 0.404 1.00 87.31 97 LYS A C 1
ATOM 758 O O . LYS A 1 97 ? 6.290 -2.458 0.598 1.00 87.31 97 LYS A O 1
ATOM 763 N N . VAL A 1 98 ? 7.076 -4.310 -0.420 1.00 88.75 98 VAL A N 1
ATOM 764 C CA . VAL A 1 98 ? 5.874 -4.600 -1.207 1.00 88.75 98 VAL A CA 1
ATOM 765 C C . VAL A 1 98 ? 5.478 -6.052 -1.006 1.00 88.75 98 VAL A C 1
ATOM 767 O O . VAL A 1 98 ? 6.333 -6.930 -0.984 1.00 88.75 98 VAL A O 1
ATOM 770 N N . SER A 1 99 ? 4.181 -6.311 -0.896 1.00 87.00 99 SER A N 1
ATOM 771 C CA . SER A 1 99 ? 3.594 -7.647 -0.939 1.00 87.00 99 SER A CA 1
ATOM 772 C C . SER A 1 99 ? 2.475 -7.678 -1.983 1.00 87.00 99 SER A C 1
ATOM 774 O O . SER A 1 99 ? 1.920 -6.642 -2.357 1.00 87.00 99 SER A O 1
ATOM 776 N N . VAL A 1 100 ? 2.178 -8.869 -2.503 1.00 88.25 100 VAL A N 1
ATOM 777 C CA . VAL A 1 100 ? 1.083 -9.092 -3.455 1.00 88.25 100 VAL A CA 1
ATOM 778 C C . VAL A 1 100 ? 0.206 -10.198 -2.903 1.00 88.25 100 VAL A C 1
ATOM 780 O O . VAL A 1 100 ? 0.696 -11.298 -2.658 1.00 88.25 100 VAL A O 1
ATOM 783 N N . SER A 1 101 ? -1.073 -9.900 -2.714 1.00 82.81 101 SER A N 1
ATOM 784 C CA . SER A 1 101 ? -2.079 -10.840 -2.228 1.00 82.81 101 SER A CA 1
ATOM 785 C C . SER A 1 101 ? -3.194 -10.989 -3.257 1.00 82.81 101 SER A C 1
ATOM 787 O O . SER A 1 101 ? -3.473 -10.063 -4.027 1.00 82.81 101 SER A O 1
ATOM 789 N N . ASP A 1 102 ? -3.830 -12.159 -3.288 1.00 80.06 102 ASP A N 1
ATOM 790 C CA . ASP A 1 102 ? -5.052 -12.330 -4.071 1.00 80.06 102 ASP A CA 1
ATOM 791 C C . ASP A 1 102 ? -6.178 -11.500 -3.427 1.00 80.06 102 ASP A C 1
ATOM 793 O O . ASP A 1 102 ? -6.280 -11.403 -2.207 1.00 80.06 102 ASP A O 1
ATOM 797 N N . VAL A 1 103 ? -6.989 -10.861 -4.268 1.00 67.00 103 VAL A N 1
ATOM 798 C CA . VAL A 1 103 ? -8.181 -10.088 -3.888 1.00 67.00 103 VAL A CA 1
ATOM 799 C C . VAL A 1 103 ? -9.451 -10.935 -3.896 1.00 67.00 103 VAL A C 1
ATOM 801 O O . VAL A 1 103 ? -10.538 -10.400 -3.654 1.00 67.00 103 VAL A O 1
ATOM 804 N N . GLN A 1 104 ? -9.357 -12.233 -4.207 1.00 59.06 104 GLN A N 1
ATOM 805 C CA . GLN A 1 104 ? -10.453 -13.159 -3.947 1.00 59.06 104 GLN A CA 1
ATOM 806 C C . GLN A 1 104 ? -10.916 -12.999 -2.502 1.00 59.06 104 GLN A C 1
ATOM 808 O O . GLN A 1 104 ? -10.103 -12.998 -1.585 1.00 59.06 104 GLN A O 1
ATOM 813 N N . LYS A 1 105 ? -12.237 -12.863 -2.320 1.00 52.97 105 LYS A N 1
ATOM 814 C CA . LYS A 1 105 ? -12.873 -12.904 -1.003 1.00 52.97 105 LYS A CA 1
ATOM 815 C C . LYS A 1 105 ? -12.400 -14.178 -0.309 1.00 52.97 105 LYS A C 1
ATOM 817 O O . LYS A 1 105 ? -12.931 -15.249 -0.607 1.00 52.97 105 LYS A O 1
ATOM 822 N N . LYS A 1 106 ? -11.471 -14.074 0.641 1.00 56.53 106 LYS A N 1
ATOM 823 C CA . LYS A 1 106 ? -11.453 -15.068 1.708 1.00 56.53 106 LYS A CA 1
ATOM 824 C C . LYS A 1 106 ? -12.810 -14.991 2.401 1.00 56.53 106 LYS A C 1
ATOM 826 O O . LYS A 1 106 ? -13.428 -13.919 2.473 1.00 56.53 106 LYS A O 1
ATOM 831 N N . GLU A 1 107 ? -13.328 -16.140 2.825 1.00 67.69 107 GLU A N 1
ATOM 832 C CA . GLU A 1 107 ? -14.542 -16.160 3.636 1.00 67.69 107 GLU A CA 1
ATOM 833 C C . GLU A 1 107 ? -14.370 -15.178 4.796 1.00 67.69 107 GLU A C 1
ATOM 835 O O . GLU A 1 107 ? -13.268 -15.036 5.336 1.00 67.69 107 GLU A O 1
ATOM 840 N N . LYS A 1 108 ? -15.439 -14.442 5.133 1.00 74.56 108 LYS A N 1
ATOM 841 C CA . LYS A 1 108 ? -15.375 -13.512 6.262 1.00 74.56 108 LYS A CA 1
ATOM 842 C C . LYS A 1 108 ? -14.879 -14.306 7.476 1.00 74.56 108 LYS A C 1
ATOM 844 O O . LYS A 1 108 ? -15.485 -15.340 7.761 1.00 74.56 108 LYS A O 1
ATOM 849 N N . PRO A 1 109 ? -13.819 -13.855 8.166 1.00 81.94 109 PRO A N 1
ATOM 850 C CA . PRO A 1 109 ? -13.310 -14.568 9.321 1.00 81.94 109 PRO A CA 1
ATOM 851 C C . PRO A 1 109 ? -14.443 -14.772 10.326 1.00 81.94 109 PRO A C 1
ATOM 853 O O . PRO A 1 109 ? -15.167 -13.825 10.647 1.00 81.94 109 PRO A O 1
ATOM 856 N N . GLY A 1 110 ? -14.626 -16.017 10.766 1.00 87.38 110 GLY A N 1
ATOM 857 C CA . GLY A 1 110 ? -15.557 -16.338 11.842 1.00 87.38 110 GLY A CA 1
ATOM 858 C C . GLY A 1 110 ? -15.071 -15.785 13.180 1.00 87.38 110 GLY A C 1
ATOM 859 O O . GLY A 1 110 ? -14.005 -15.170 13.266 1.00 87.38 110 GLY A O 1
ATOM 860 N N . ASP A 1 111 ? -15.837 -16.035 14.236 1.00 93.62 111 ASP A N 1
ATOM 861 C CA . ASP A 1 111 ? -15.465 -15.625 15.588 1.00 93.62 111 ASP A CA 1
ATOM 862 C C . ASP A 1 111 ? -14.071 -16.156 15.975 1.00 93.62 111 ASP A C 1
ATOM 864 O O . ASP A 1 111 ? -13.743 -17.322 15.753 1.00 93.62 111 ASP A O 1
ATOM 868 N N . GLY A 1 112 ? -13.235 -15.282 16.539 1.00 94.25 112 GLY A N 1
ATOM 869 C CA . GLY A 1 112 ? -11.847 -15.578 16.883 1.00 94.25 112 GLY A CA 1
ATOM 870 C C . GLY A 1 112 ? -10.882 -14.435 16.576 1.00 94.25 112 GLY A C 1
ATOM 871 O O . GLY A 1 112 ? -11.283 -13.323 16.237 1.00 94.25 112 GLY A O 1
ATOM 872 N N . ASN A 1 113 ? -9.593 -14.732 16.721 1.00 95.44 113 ASN A N 1
ATOM 873 C CA . ASN A 1 113 ? -8.489 -13.820 16.438 1.00 95.44 113 ASN A CA 1
ATOM 874 C C . ASN A 1 113 ? -7.778 -14.262 15.161 1.00 95.44 113 ASN A C 1
ATOM 876 O O . ASN A 1 113 ? -7.431 -15.435 15.027 1.00 95.44 113 ASN A O 1
ATOM 880 N N . HIS A 1 114 ? -7.537 -13.317 14.259 1.00 91.81 114 HIS A N 1
ATOM 881 C CA . HIS A 1 114 ? -6.980 -13.570 12.936 1.00 91.81 114 HIS A CA 1
ATOM 882 C C . HIS A 1 114 ? -5.856 -12.585 12.641 1.00 91.81 114 HIS A C 1
ATOM 884 O O . HIS A 1 114 ? -6.004 -11.384 12.866 1.00 91.81 114 HIS A O 1
ATOM 890 N N . GLU A 1 115 ? -4.751 -13.081 12.096 1.00 91.81 115 GLU A N 1
ATOM 891 C CA . GLU A 1 115 ? -3.711 -12.223 11.533 1.00 91.81 115 GLU A CA 1
ATOM 892 C C . GLU A 1 115 ? -4.119 -11.800 10.123 1.00 91.81 115 GLU A C 1
ATOM 894 O O . GLU A 1 115 ? -4.362 -12.636 9.250 1.00 91.81 115 GLU A O 1
ATOM 899 N N . VAL A 1 116 ? -4.216 -10.492 9.904 1.00 87.88 116 VAL A N 1
ATOM 900 C CA . VAL A 1 116 ? -4.622 -9.914 8.623 1.00 87.88 116 VAL A CA 1
ATOM 901 C C . VAL A 1 116 ? -3.597 -8.900 8.148 1.00 87.88 116 VAL A C 1
ATOM 903 O O . VAL A 1 116 ? -3.038 -8.135 8.935 1.00 87.88 116 VAL A O 1
ATOM 906 N N . ASN A 1 117 ? -3.358 -8.861 6.843 1.00 87.81 117 ASN A N 1
ATOM 907 C CA . ASN A 1 117 ? -2.560 -7.790 6.262 1.00 87.81 117 ASN A CA 1
ATOM 908 C C . ASN A 1 117 ? -3.408 -6.517 6.198 1.00 87.81 117 ASN A C 1
ATOM 910 O O . ASN A 1 117 ? -4.623 -6.571 6.012 1.00 87.81 117 ASN A O 1
ATOM 914 N N . VAL A 1 118 ? -2.775 -5.361 6.359 1.00 89.00 118 VAL A N 1
ATOM 915 C CA . VAL A 1 118 ? -3.455 -4.063 6.381 1.00 89.00 118 VAL A CA 1
ATOM 916 C C . VAL A 1 118 ? -2.749 -3.066 5.477 1.00 89.00 118 VAL A C 1
ATOM 918 O O . VAL A 1 118 ? -1.544 -3.155 5.244 1.00 89.00 118 VAL A O 1
ATOM 921 N N . PHE A 1 119 ? -3.506 -2.095 4.977 1.00 87.50 119 PHE A N 1
ATOM 922 C CA . PHE A 1 119 ? -2.963 -0.962 4.239 1.00 87.50 119 PHE A CA 1
ATOM 923 C C . PHE A 1 119 ? -3.463 0.361 4.811 1.00 87.50 119 PHE A C 1
ATOM 925 O O . PHE A 1 119 ? -4.565 0.444 5.356 1.00 87.50 119 PHE A O 1
ATOM 932 N N . LEU A 1 120 ? -2.637 1.392 4.652 1.00 89.44 120 LEU A N 1
ATOM 933 C CA . LEU A 1 120 ? -2.955 2.774 4.978 1.00 89.44 120 LEU A CA 1
ATOM 934 C C . LEU A 1 120 ? -2.928 3.585 3.685 1.00 89.44 120 LEU A C 1
ATOM 936 O O . LEU A 1 120 ? -1.931 3.565 2.964 1.00 89.44 120 LEU A O 1
ATOM 940 N N . ASP A 1 121 ? -4.012 4.294 3.409 1.00 86.69 121 ASP A N 1
ATOM 941 C CA . ASP A 1 121 ? -4.131 5.213 2.281 1.00 86.69 121 ASP A CA 1
ATOM 942 C C . ASP A 1 121 ? -4.460 6.630 2.775 1.00 86.69 121 ASP A C 1
ATOM 944 O O . ASP A 1 121 ? -5.029 6.812 3.854 1.00 86.69 121 ASP A O 1
ATOM 948 N N . GLY A 1 122 ? -4.095 7.641 1.989 1.00 86.31 122 GLY A N 1
ATOM 949 C CA . GLY A 1 122 ? -4.284 9.053 2.323 1.00 86.31 122 GLY A CA 1
ATOM 950 C C . GLY A 1 122 ? -3.147 9.704 3.126 1.00 86.31 122 GLY A C 1
ATOM 951 O O . GLY A 1 122 ? -1.981 9.292 3.094 1.00 86.31 122 GLY A O 1
ATOM 952 N N . GLY A 1 123 ? -3.497 10.800 3.802 1.00 84.19 123 GLY A N 1
ATOM 953 C CA . GLY A 1 123 ? -2.593 11.685 4.531 1.00 84.19 123 GLY A CA 1
ATOM 954 C C . GLY A 1 123 ? -1.405 12.236 3.736 1.00 84.19 123 GLY A C 1
ATOM 955 O O . GLY A 1 123 ? -1.481 12.517 2.543 1.00 84.19 123 GLY A O 1
ATOM 956 N N . THR A 1 124 ? -0.274 12.438 4.423 1.00 74.38 124 THR A N 1
ATOM 957 C CA . THR A 1 124 ? 0.941 13.055 3.836 1.00 74.38 124 THR A CA 1
ATOM 958 C C . THR A 1 124 ? 1.827 12.067 3.078 1.00 74.38 124 THR A C 1
ATOM 960 O O . THR A 1 124 ? 2.821 12.453 2.457 1.00 74.38 124 THR A O 1
ATOM 963 N N . GLY A 1 125 ? 1.510 10.776 3.177 1.00 70.62 125 GLY A N 1
ATOM 964 C CA . GLY A 1 125 ? 2.300 9.695 2.613 1.00 70.62 125 GLY A CA 1
ATOM 965 C C . GLY A 1 125 ? 3.623 9.378 3.291 1.00 70.62 125 GLY A C 1
ATOM 966 O O . GLY A 1 125 ? 4.460 8.698 2.700 1.00 70.62 125 GLY A O 1
ATOM 967 N N . ARG A 1 126 ? 3.820 9.881 4.511 1.00 75.69 126 ARG A N 1
ATOM 968 C CA . ARG A 1 126 ? 4.963 9.547 5.374 1.00 75.69 126 ARG A CA 1
ATOM 969 C C . ARG A 1 126 ? 4.606 8.561 6.488 1.00 75.69 126 ARG A C 1
ATOM 971 O O . ARG A 1 126 ? 5.504 8.040 7.136 1.00 75.69 126 ARG A O 1
ATOM 978 N N . ALA A 1 127 ? 3.315 8.361 6.735 1.00 84.50 127 ALA A N 1
ATOM 979 C CA . ALA A 1 127 ? 2.808 7.430 7.728 1.00 84.50 127 ALA A CA 1
ATOM 980 C C . ALA A 1 127 ? 2.740 6.010 7.159 1.00 84.50 127 ALA A C 1
ATOM 982 O O . ALA A 1 127 ? 2.508 5.830 5.963 1.00 84.50 127 ALA A O 1
ATOM 983 N N . GLY A 1 128 ? 2.903 5.021 8.030 1.00 88.19 128 GLY A N 1
ATOM 984 C CA . GLY A 1 128 ? 2.729 3.614 7.709 1.00 88.19 128 GLY A CA 1
ATOM 985 C C . GLY A 1 128 ? 2.075 2.876 8.869 1.00 88.19 128 GLY A C 1
ATOM 986 O O . GLY A 1 128 ? 2.124 3.320 10.017 1.00 88.19 128 GLY A O 1
ATOM 987 N N . ILE A 1 129 ? 1.475 1.733 8.555 1.00 92.31 129 ILE A N 1
ATOM 988 C CA . ILE A 1 129 ? 1.010 0.754 9.537 1.00 92.31 129 ILE A CA 1
ATOM 989 C C . ILE A 1 129 ? 1.706 -0.578 9.266 1.00 92.31 129 ILE A C 1
ATOM 991 O O . ILE A 1 129 ? 2.024 -0.891 8.117 1.00 92.31 129 ILE A O 1
ATOM 995 N N . LYS A 1 130 ? 1.978 -1.349 10.317 1.00 89.44 130 LYS A N 1
ATOM 996 C CA . LYS A 1 130 ? 2.642 -2.651 10.203 1.00 89.44 130 LYS A CA 1
ATOM 997 C C . LYS A 1 130 ? 1.631 -3.751 9.899 1.00 89.44 130 LYS A C 1
ATOM 999 O O . LYS A 1 130 ? 0.531 -3.754 10.448 1.00 89.44 130 LYS A O 1
ATOM 1004 N N . SER A 1 131 ? 2.055 -4.696 9.067 1.00 86.81 131 SER A N 1
ATOM 1005 C CA . SER A 1 131 ? 1.387 -5.983 8.867 1.00 86.81 131 SER A CA 1
ATOM 1006 C C . SER A 1 131 ? 2.246 -7.124 9.445 1.00 86.81 131 SER A C 1
ATOM 1008 O O . SER A 1 131 ? 3.474 -6.999 9.430 1.00 86.81 131 SER A O 1
ATOM 1010 N N . PRO A 1 132 ? 1.639 -8.227 9.925 1.00 91.56 132 PRO A N 1
ATOM 1011 C CA . PRO A 1 132 ? 0.197 -8.407 10.098 1.00 91.56 132 PRO A CA 1
ATOM 1012 C C . PRO A 1 132 ? -0.357 -7.581 11.273 1.00 91.56 132 PRO A C 1
ATOM 1014 O O . PRO A 1 132 ? 0.356 -7.244 12.218 1.00 91.56 132 PRO A O 1
ATOM 1017 N N . ALA A 1 133 ? -1.645 -7.262 11.200 1.00 93.50 133 ALA A N 1
ATOM 1018 C CA . ALA A 1 133 ? -2.444 -6.710 12.286 1.00 93.50 133 ALA A CA 1
ATOM 1019 C C . ALA A 1 133 ? -3.373 -7.792 12.860 1.00 93.50 133 ALA A C 1
ATOM 1021 O O . ALA A 1 133 ? -3.663 -8.792 12.201 1.00 93.50 133 ALA A O 1
ATOM 1022 N N . MET A 1 134 ? -3.860 -7.583 14.083 1.00 96.12 134 MET A N 1
ATOM 1023 C CA . MET A 1 134 ? -4.761 -8.515 14.758 1.00 96.12 134 MET A CA 1
ATOM 1024 C C . MET A 1 134 ? -6.219 -8.100 14.536 1.00 96.12 134 MET A C 1
ATOM 1026 O O . MET A 1 134 ? -6.629 -7.015 14.949 1.00 96.12 134 MET A O 1
ATOM 1030 N N . LEU A 1 135 ? -7.009 -8.969 13.910 1.00 95.94 135 LEU A N 1
ATOM 1031 C CA . LEU A 1 135 ? -8.454 -8.827 13.754 1.00 95.94 135 LEU A CA 1
ATOM 1032 C C . LEU A 1 135 ? -9.173 -9.757 14.737 1.00 95.94 135 LEU A C 1
ATOM 1034 O O . LEU A 1 135 ? -9.085 -10.976 14.615 1.00 95.94 135 LEU A O 1
ATOM 1038 N N . SER A 1 136 ? -9.926 -9.188 15.674 1.00 96.38 136 SER A N 1
ATOM 1039 C CA . SER A 1 136 ? -10.772 -9.937 16.608 1.00 96.38 136 SER A CA 1
ATOM 1040 C C . SER A 1 136 ? -12.233 -9.848 16.181 1.00 96.38 136 SER A C 1
ATOM 1042 O O . SER A 1 136 ? -12.786 -8.749 16.111 1.00 96.38 136 SER A O 1
ATOM 1044 N N . VAL A 1 137 ? -12.868 -10.991 15.924 1.00 95.25 137 VAL A N 1
ATOM 1045 C CA . VAL A 1 137 ? -14.290 -11.104 15.568 1.00 95.25 137 VAL A CA 1
ATOM 1046 C C . VAL A 1 137 ? -15.034 -11.813 16.693 1.00 95.25 137 VAL A C 1
ATOM 1048 O O . VAL A 1 137 ? -14.603 -12.866 17.162 1.00 95.25 137 VAL A O 1
ATOM 1051 N N . LYS A 1 138 ? -16.141 -11.229 17.151 1.00 94.62 138 LYS A N 1
ATOM 1052 C CA . LYS A 1 138 ? -17.033 -11.848 18.134 1.00 94.62 138 LYS A CA 1
ATOM 1053 C C . LYS A 1 138 ? -18.465 -11.390 17.911 1.00 94.62 138 LYS A C 1
ATOM 1055 O O . LYS A 1 138 ? -18.710 -10.183 17.865 1.00 94.62 138 LYS A O 1
ATOM 1060 N N . ASP A 1 139 ? -19.400 -12.329 17.794 1.00 90.38 139 ASP A N 1
ATOM 1061 C CA . ASP A 1 139 ? -20.826 -12.043 17.585 1.00 90.38 139 ASP A CA 1
ATOM 1062 C C . ASP A 1 139 ? -21.061 -11.100 16.382 1.00 90.38 139 ASP A C 1
ATOM 1064 O O . ASP A 1 139 ? -21.856 -10.157 16.435 1.00 90.38 139 ASP A O 1
ATOM 1068 N N . GLY A 1 140 ? -20.286 -11.291 15.307 1.00 83.50 140 GLY A N 1
ATOM 1069 C CA . GLY A 1 140 ? -20.333 -10.452 14.103 1.00 83.50 140 GLY A CA 1
ATOM 1070 C C . GLY A 1 140 ? -19.758 -9.035 14.256 1.00 83.50 140 GLY A C 1
ATOM 1071 O O . GLY A 1 140 ? -19.805 -8.260 13.301 1.00 83.50 140 GLY A O 1
ATOM 1072 N N . LYS A 1 141 ? -19.196 -8.676 15.419 1.00 91.81 141 LYS A N 1
ATOM 1073 C CA . LYS A 1 141 ? -18.487 -7.408 15.643 1.00 91.81 141 LYS A CA 1
ATOM 1074 C C . LYS A 1 141 ? -16.990 -7.623 15.484 1.00 91.81 141 LYS A C 1
ATOM 1076 O O . LYS A 1 141 ? -16.415 -8.472 16.161 1.00 91.81 141 LYS A O 1
ATOM 1081 N N . ALA A 1 142 ? -16.364 -6.825 14.626 1.00 95.06 142 ALA A N 1
ATOM 1082 C CA . ALA A 1 142 ? -14.930 -6.879 14.396 1.00 95.06 142 ALA A CA 1
ATOM 1083 C C . ALA A 1 142 ? -14.209 -5.698 15.057 1.00 95.06 142 ALA A C 1
ATOM 1085 O O . ALA A 1 142 ? -14.711 -4.571 15.082 1.00 95.06 142 ALA A O 1
ATOM 1086 N N . LYS A 1 143 ? -13.006 -5.959 15.565 1.00 96.75 143 LYS A N 1
ATOM 1087 C CA . LYS A 1 143 ? -12.046 -4.954 16.018 1.00 96.75 143 LYS A CA 1
ATOM 1088 C C . LYS A 1 143 ? -10.691 -5.211 15.382 1.00 96.75 143 LYS A C 1
ATOM 1090 O O . LYS A 1 143 ? -10.256 -6.357 15.322 1.00 96.75 143 LYS A O 1
ATOM 1095 N N . LEU A 1 144 ? -10.028 -4.151 14.942 1.00 97.25 144 L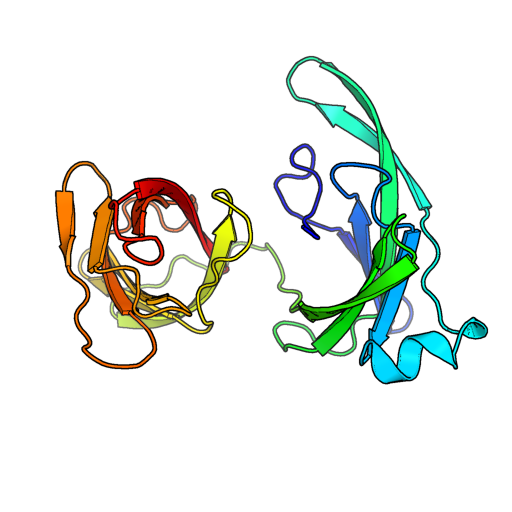EU A N 1
ATOM 1096 C CA . LEU A 1 144 ? -8.697 -4.209 14.357 1.00 97.25 144 LEU A CA 1
ATOM 1097 C C . LEU A 1 144 ? -7.703 -3.545 15.303 1.00 97.25 144 LEU A C 1
ATOM 1099 O O . LEU A 1 144 ? -7.819 -2.350 15.576 1.00 97.25 144 LEU A O 1
ATOM 1103 N N . LYS A 1 145 ? -6.719 -4.321 15.757 1.00 97.38 145 LYS A N 1
ATOM 1104 C CA . LYS A 1 145 ? -5.572 -3.851 16.527 1.00 97.38 145 LYS A CA 1
ATOM 1105 C C . LYS A 1 145 ? -4.326 -3.844 15.650 1.00 97.38 145 LYS A C 1
ATOM 1107 O O . LYS A 1 145 ? -3.925 -4.881 15.123 1.00 97.38 145 LYS A O 1
ATOM 1112 N N . PHE A 1 146 ? -3.717 -2.676 15.483 1.00 96.00 146 PHE A N 1
ATOM 1113 C CA . PHE A 1 146 ? -2.613 -2.467 14.545 1.00 96.00 146 PHE A CA 1
ATOM 1114 C C . PHE A 1 146 ? -1.576 -1.485 15.094 1.00 9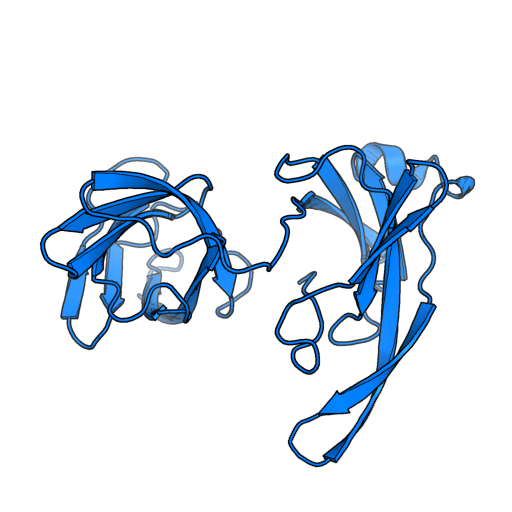6.00 146 PHE A C 1
ATOM 1116 O O . PHE A 1 146 ? -1.853 -0.696 15.999 1.00 96.00 146 PHE A O 1
ATOM 1123 N N . VAL A 1 147 ? -0.370 -1.548 14.525 1.00 95.56 147 VAL A N 1
ATOM 1124 C CA . VAL A 1 147 ? 0.766 -0.707 14.914 1.00 95.56 147 VAL A CA 1
ATOM 1125 C C . VAL A 1 147 ? 1.005 0.352 13.847 1.00 95.56 147 VAL A C 1
ATOM 1127 O O . VAL A 1 147 ? 1.229 0.027 12.682 1.00 95.56 147 VAL A O 1
ATOM 1130 N N . TRP A 1 148 ? 0.991 1.612 14.255 1.00 93.56 148 TRP A N 1
ATOM 1131 C CA . TRP A 1 148 ? 1.353 2.769 13.452 1.00 93.56 148 TRP A CA 1
ATOM 1132 C C . TRP A 1 148 ? 2.845 3.055 13.603 1.00 93.56 148 TRP A C 1
ATOM 1134 O O . TRP A 1 148 ? 3.343 3.165 14.722 1.00 93.56 148 TRP A O 1
ATOM 1144 N N . THR A 1 149 ? 3.568 3.216 12.494 1.00 89.94 149 THR A N 1
ATOM 1145 C CA . THR A 1 149 ? 5.039 3.329 12.472 1.00 89.94 149 THR A CA 1
ATOM 1146 C C . THR A 1 149 ? 5.554 4.713 12.898 1.00 89.94 149 THR A C 1
ATOM 1148 O O . THR A 1 149 ? 6.363 5.328 12.198 1.00 89.94 149 THR A O 1
ATOM 1151 N N . SER A 1 150 ? 4.989 5.284 13.962 1.00 87.12 150 SER A N 1
ATOM 1152 C CA . SER A 1 150 ? 5.448 6.512 14.609 1.00 87.12 150 SER A CA 1
ATOM 1153 C C . SER A 1 150 ? 4.713 6.726 15.933 1.00 87.12 150 SER A C 1
ATOM 1155 O O . SER A 1 150 ? 3.485 6.722 15.966 1.00 87.12 150 SER A O 1
ATOM 1157 N N . LYS A 1 151 ? 5.460 7.022 16.998 1.00 87.31 151 LYS A N 1
ATOM 1158 C CA . LYS A 1 151 ? 4.929 7.430 18.309 1.00 87.31 151 LYS A CA 1
ATOM 1159 C C . LYS A 1 151 ? 4.209 8.772 18.335 1.00 87.31 151 LYS A C 1
ATOM 1161 O O . LYS A 1 151 ? 3.537 9.083 19.308 1.00 87.31 151 LYS A O 1
ATOM 1166 N N . ASN A 1 152 ? 4.374 9.586 17.292 1.00 88.75 152 ASN A N 1
ATOM 1167 C CA . ASN A 1 152 ? 3.833 10.945 17.262 1.00 88.75 152 ASN A CA 1
ATOM 1168 C C . ASN A 1 152 ? 2.314 10.974 17.030 1.00 88.75 152 ASN A C 1
ATOM 1170 O O . ASN A 1 152 ? 1.747 12.059 16.940 1.00 88.75 152 ASN A O 1
ATOM 1174 N N . TYR A 1 153 ? 1.684 9.802 16.918 1.00 89.88 153 TYR A N 1
ATOM 1175 C CA . TYR A 1 153 ? 0.241 9.641 16.856 1.00 89.88 153 TYR A CA 1
ATOM 1176 C C . TYR A 1 153 ? -0.293 9.270 18.238 1.00 89.88 153 TYR A C 1
ATOM 1178 O O . TYR A 1 153 ? -0.004 8.189 18.752 1.00 89.88 153 TYR A O 1
ATOM 1186 N N . ASP A 1 154 ? -1.049 10.174 18.850 1.00 90.25 154 ASP A N 1
ATOM 1187 C CA . ASP A 1 154 ? -1.559 10.043 20.218 1.00 90.25 154 ASP A CA 1
ATOM 1188 C C . ASP A 1 154 ? -3.020 9.565 20.257 1.00 90.25 154 ASP A C 1
ATOM 1190 O O . ASP A 1 154 ? -3.393 8.804 21.154 1.00 90.25 154 ASP A O 1
ATOM 1194 N N . TYR A 1 155 ? -3.838 9.939 19.268 1.00 93.38 155 TYR A N 1
ATOM 1195 C CA . TYR A 1 155 ? -5.187 9.413 19.090 1.00 93.38 155 TYR A CA 1
ATOM 1196 C C . TYR A 1 155 ? -5.619 9.265 17.626 1.00 93.38 155 TYR A C 1
ATOM 1198 O O . TYR A 1 155 ? -5.119 9.915 16.707 1.00 93.38 155 TYR A O 1
ATOM 1206 N N . LEU A 1 156 ? -6.625 8.411 17.437 1.00 94.56 156 LEU A N 1
ATOM 1207 C CA . LEU A 1 156 ? -7.392 8.252 16.207 1.00 94.56 156 LEU A CA 1
ATOM 1208 C C . LEU A 1 156 ? -8.865 8.553 16.470 1.00 94.56 156 LEU A C 1
ATOM 1210 O O . LEU A 1 156 ? -9.402 8.186 17.513 1.00 94.56 156 LEU A O 1
ATOM 1214 N N . ILE A 1 157 ? -9.548 9.149 15.502 1.00 96.19 157 ILE A N 1
ATOM 1215 C CA . ILE A 1 157 ? -11.005 9.246 15.474 1.00 96.19 157 ILE A CA 1
ATOM 1216 C C . ILE A 1 157 ? -11.520 8.292 14.400 1.00 96.19 157 ILE A C 1
ATOM 1218 O O . ILE A 1 157 ? -11.195 8.452 13.228 1.00 96.19 157 ILE A O 1
ATOM 1222 N N . ALA A 1 158 ? -12.339 7.317 14.793 1.00 95.94 158 ALA A N 1
ATOM 1223 C CA . ALA A 1 158 ? -13.008 6.385 13.884 1.00 95.94 158 ALA A CA 1
ATOM 1224 C C . ALA A 1 158 ? -14.504 6.334 14.221 1.00 95.94 158 ALA A C 1
ATOM 1226 O O . ALA A 1 158 ? -14.880 6.144 15.382 1.00 95.94 158 ALA A O 1
ATOM 1227 N N . GLY A 1 159 ? -15.371 6.560 13.228 1.00 91.69 159 GLY A N 1
ATOM 1228 C CA . GLY A 1 159 ? -16.826 6.619 13.446 1.00 91.69 159 GLY A CA 1
ATOM 1229 C C . GLY A 1 159 ? -17.249 7.668 14.489 1.00 91.69 159 GLY A C 1
ATOM 1230 O O . GLY A 1 159 ? -18.156 7.425 15.281 1.00 91.69 159 GLY A O 1
ATOM 1231 N N . GLY A 1 160 ? -16.538 8.799 14.560 1.00 92.12 160 GLY A N 1
ATOM 1232 C CA . GLY A 1 160 ? -16.804 9.881 15.518 1.00 92.12 160 GLY A CA 1
ATOM 1233 C C . GLY A 1 160 ? -16.365 9.610 16.963 1.00 92.12 160 GLY A C 1
ATOM 1234 O O . GLY A 1 160 ? -16.617 10.438 17.835 1.00 92.12 160 GLY A O 1
ATOM 1235 N N . LYS A 1 161 ? -15.704 8.480 17.246 1.00 96.00 161 LYS A N 1
ATOM 1236 C CA . LYS A 1 161 ? -15.162 8.159 18.576 1.00 96.00 161 LYS A CA 1
ATOM 1237 C C . LYS A 1 161 ? -13.644 8.252 18.583 1.00 96.00 161 LYS A C 1
ATOM 1239 O O . LYS A 1 161 ? -13.005 7.810 17.633 1.00 96.00 161 LYS A O 1
ATOM 1244 N N . LYS A 1 162 ? -13.090 8.797 19.669 1.00 96.38 162 LYS A N 1
ATOM 1245 C CA . LYS A 1 162 ? -11.646 8.911 19.901 1.00 96.38 162 LYS A CA 1
ATOM 1246 C C . LYS A 1 162 ? -11.092 7.623 20.527 1.00 96.38 162 LYS A C 1
ATOM 1248 O O . LYS A 1 162 ? -11.655 7.127 21.501 1.00 96.38 162 LYS A O 1
ATOM 1253 N N . TYR A 1 163 ? -9.980 7.133 19.992 1.00 96.25 163 TYR A N 1
ATOM 1254 C CA . TYR A 1 163 ? -9.215 5.969 20.441 1.00 96.25 163 TYR A CA 1
ATOM 1255 C C . TYR A 1 163 ? -7.783 6.416 20.713 1.00 96.25 163 TYR A C 1
ATOM 1257 O O . TYR A 1 163 ? -7.160 7.021 19.845 1.00 96.25 163 TYR A O 1
ATOM 1265 N N . LEU A 1 164 ? -7.279 6.168 21.919 1.00 95.25 164 LEU A N 1
ATOM 1266 C CA . LEU A 1 164 ? -5.949 6.612 22.333 1.00 95.25 164 LEU A CA 1
ATOM 1267 C C . LEU A 1 164 ? -4.888 5.575 21.971 1.00 95.25 164 LEU A C 1
ATOM 1269 O O . LEU A 1 164 ? -5.178 4.381 21.899 1.00 95.25 164 LEU A O 1
ATOM 1273 N N . ASN A 1 165 ? -3.660 6.044 21.783 1.00 93.25 165 ASN A N 1
ATOM 1274 C CA . ASN A 1 165 ? -2.491 5.192 21.657 1.00 93.25 165 ASN A CA 1
ATOM 1275 C C . ASN A 1 165 ? -2.303 4.365 22.945 1.00 93.25 165 ASN A C 1
ATOM 1277 O O . ASN A 1 165 ? -2.229 4.911 24.046 1.00 93.25 165 ASN A O 1
ATOM 1281 N N . GLU A 1 166 ? -2.219 3.043 22.803 1.00 91.62 166 GLU A N 1
ATOM 1282 C CA . GLU A 1 166 ? -2.059 2.096 23.912 1.00 91.62 166 GLU A CA 1
ATOM 1283 C C . GLU A 1 166 ? -0.595 1.920 24.361 1.00 91.62 166 GLU A C 1
ATOM 1285 O O . GLU A 1 166 ? -0.338 1.262 25.370 1.00 91.62 166 GLU A O 1
ATOM 1290 N N . THR A 1 167 ? 0.380 2.468 23.624 1.00 85.12 167 THR A N 1
ATOM 1291 C CA . THR A 1 167 ? 1.817 2.252 23.856 1.00 85.12 167 THR A CA 1
ATOM 1292 C C . THR A 1 167 ? 2.605 3.547 24.047 1.00 85.12 167 THR A C 1
ATOM 1294 O O . THR A 1 167 ? 2.349 4.560 23.408 1.00 85.12 167 THR A O 1
ATOM 1297 N N . SER A 1 168 ? 3.649 3.493 24.879 1.00 75.44 168 SER A N 1
ATOM 1298 C CA . SER A 1 168 ? 4.627 4.580 25.079 1.00 75.44 168 SER A CA 1
ATOM 1299 C C . SER A 1 168 ? 5.938 4.390 24.294 1.00 75.44 168 SER A C 1
ATOM 1301 O O . SER A 1 168 ? 6.922 5.080 24.554 1.00 75.44 168 SER A O 1
ATOM 1303 N N . GLY A 1 169 ? 5.975 3.421 23.372 1.00 80.06 169 GLY A N 1
ATOM 1304 C CA . GLY A 1 169 ? 7.160 3.070 22.582 1.00 80.06 169 GLY A CA 1
ATOM 1305 C C . GLY A 1 169 ? 7.425 4.004 21.395 1.00 80.06 169 GLY A C 1
ATOM 1306 O O . GLY A 1 169 ? 6.831 5.068 21.275 1.00 80.06 169 GLY A O 1
ATOM 1307 N N . GLU A 1 170 ? 8.323 3.585 20.496 1.00 85.81 170 GLU A N 1
ATOM 1308 C CA . GLU A 1 170 ? 8.645 4.319 19.253 1.00 85.81 170 GLU A CA 1
ATOM 1309 C C . GLU A 1 170 ? 7.528 4.273 18.197 1.00 85.81 170 GLU A C 1
ATOM 1311 O O . GLU A 1 170 ? 7.496 5.107 17.291 1.00 85.81 170 GLU A O 1
ATOM 1316 N N . ASP A 1 171 ? 6.588 3.345 18.362 1.00 92.25 171 ASP A N 1
ATOM 1317 C CA . ASP A 1 171 ? 5.393 3.185 17.545 1.00 92.25 171 ASP A CA 1
ATOM 1318 C C . ASP A 1 171 ? 4.132 3.346 18.403 1.00 92.25 171 ASP A C 1
ATOM 1320 O O . ASP A 1 171 ? 4.136 3.060 19.608 1.00 92.25 171 ASP A O 1
ATOM 1324 N N . ALA A 1 172 ? 3.043 3.768 17.765 1.00 93.06 172 ALA A N 1
ATOM 1325 C CA . ALA A 1 172 ? 1.731 3.867 18.389 1.00 93.06 172 ALA A CA 1
ATOM 1326 C C . ALA A 1 172 ? 0.892 2.621 18.082 1.00 93.06 172 ALA A C 1
ATOM 1328 O O . ALA A 1 172 ? 0.950 2.083 16.976 1.00 93.06 172 ALA A O 1
ATOM 1329 N N . THR A 1 173 ? 0.097 2.161 19.044 1.00 96.25 173 THR A N 1
ATOM 1330 C CA . THR A 1 173 ? -0.808 1.015 18.874 1.00 96.25 173 THR A CA 1
ATOM 1331 C C . THR A 1 173 ? -2.238 1.459 19.104 1.00 96.25 173 THR A C 1
ATOM 1333 O O . THR A 1 173 ? -2.524 2.112 20.104 1.00 96.25 173 THR A O 1
ATOM 1336 N N . PHE A 1 174 ? -3.139 1.074 18.205 1.00 96.88 174 P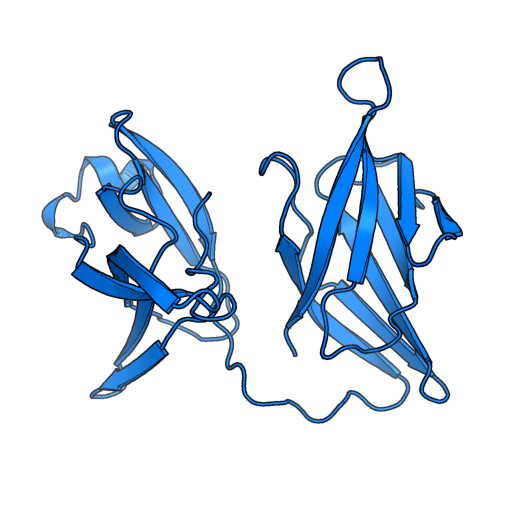HE A N 1
ATOM 1337 C CA . PHE A 1 174 ? -4.556 1.416 18.298 1.00 96.88 174 PHE A CA 1
ATOM 1338 C C . PHE A 1 174 ? -5.425 0.178 18.111 1.00 96.88 174 PHE A C 1
ATOM 1340 O O . PHE A 1 174 ? -5.084 -0.706 17.324 1.00 96.88 174 PHE A O 1
ATOM 1347 N N . GLU A 1 175 ? -6.572 0.152 18.788 1.00 97.31 175 GLU A N 1
ATOM 1348 C CA . GLU A 1 175 ? -7.655 -0.805 18.564 1.00 97.31 175 GLU A CA 1
ATOM 1349 C C . GLU A 1 175 ? -8.936 -0.042 18.198 1.00 97.31 175 GLU A C 1
ATOM 1351 O O . GLU A 1 175 ? -9.440 0.754 18.992 1.00 97.31 175 GLU A O 1
ATOM 1356 N N . ILE A 1 176 ? -9.473 -0.280 16.997 1.00 97.31 176 ILE A N 1
ATOM 1357 C CA . ILE A 1 176 ? -10.692 0.380 16.498 1.00 97.31 176 ILE A CA 1
ATOM 1358 C C . ILE A 1 176 ? -11.745 -0.651 16.065 1.00 97.31 176 ILE A C 1
ATOM 1360 O O . ILE A 1 176 ? -11.383 -1.737 15.605 1.00 97.31 176 ILE A O 1
ATOM 1364 N N . PRO A 1 177 ? -13.053 -0.352 16.175 1.00 96.25 177 PRO A N 1
ATOM 1365 C CA . PRO A 1 177 ? -14.092 -1.197 15.603 1.00 96.25 177 PRO A CA 1
ATOM 1366 C C . PRO A 1 177 ? -14.073 -1.133 14.071 1.00 96.25 177 PRO A C 1
ATOM 1368 O O . PRO A 1 177 ? -13.785 -0.092 13.482 1.00 96.25 177 PRO A O 1
ATOM 1371 N N . VAL A 1 178 ? -14.443 -2.242 13.433 1.00 94.44 178 VAL A N 1
ATOM 1372 C CA . VAL A 1 178 ? -14.579 -2.357 11.978 1.00 94.44 178 VAL A CA 1
ATOM 1373 C C . VAL A 1 178 ? -15.991 -2.838 11.661 1.00 94.44 178 VAL A C 1
ATOM 1375 O O . VAL A 1 178 ? -16.346 -3.978 11.946 1.00 94.44 178 VAL A O 1
ATOM 1378 N N . GLU A 1 179 ? -16.815 -1.960 11.088 1.00 90.31 179 GLU A N 1
ATOM 1379 C CA . GLU A 1 179 ? -18.217 -2.279 10.770 1.00 90.31 179 GLU A CA 1
ATOM 1380 C C . GLU A 1 179 ? -18.340 -3.232 9.577 1.00 90.31 179 GLU A C 1
ATOM 1382 O O . GLU A 1 179 ? -19.159 -4.150 9.573 1.00 90.31 179 GLU A O 1
ATOM 1387 N N . ASP A 1 180 ? -17.506 -3.027 8.560 1.00 89.12 180 ASP A N 1
ATOM 1388 C CA . ASP A 1 180 ? -17.478 -3.840 7.353 1.00 89.12 180 ASP A CA 1
ATOM 1389 C C . ASP A 1 180 ? -16.029 -4.098 6.964 1.00 89.12 180 ASP A C 1
ATOM 1391 O O . ASP A 1 180 ? -15.383 -3.259 6.344 1.00 89.12 180 ASP A O 1
ATOM 1395 N N . ILE A 1 181 ? -15.524 -5.285 7.307 1.00 87.69 181 ILE A N 1
ATOM 1396 C CA . ILE A 1 181 ? -14.144 -5.676 7.002 1.00 87.69 181 ILE A CA 1
ATOM 1397 C C . ILE A 1 181 ? -13.833 -5.604 5.499 1.00 87.69 181 ILE A C 1
ATOM 1399 O O . ILE A 1 181 ? -12.677 -5.450 5.137 1.00 87.69 181 ILE A O 1
ATOM 1403 N N . THR A 1 182 ? -14.842 -5.667 4.610 1.00 84.06 182 THR A N 1
ATOM 1404 C CA . THR A 1 182 ? -14.667 -5.535 3.147 1.00 84.06 182 THR A CA 1
ATOM 1405 C C . THR A 1 182 ? -14.353 -4.107 2.690 1.00 84.06 182 THR A C 1
ATOM 1407 O O . THR A 1 182 ? -14.014 -3.909 1.520 1.00 84.06 182 THR A O 1
ATOM 1410 N N . LYS A 1 183 ? -14.488 -3.108 3.571 1.00 86.75 183 LYS A N 1
ATOM 1411 C CA . LYS A 1 183 ? -14.346 -1.689 3.244 1.00 86.75 183 LYS A CA 1
ATOM 1412 C C . LYS A 1 183 ? -13.271 -1.036 4.109 1.00 86.75 183 LYS A C 1
ATOM 1414 O O . LYS A 1 183 ? -13.145 -1.370 5.284 1.00 86.75 183 LYS A O 1
ATOM 1419 N N . PRO A 1 184 ? -12.521 -0.068 3.559 1.00 90.44 184 PRO A N 1
ATOM 1420 C CA . PRO A 1 184 ? -11.630 0.742 4.370 1.00 90.44 184 PRO A CA 1
ATOM 1421 C C . PRO A 1 184 ? -12.404 1.548 5.417 1.00 90.44 184 PRO A C 1
ATOM 1423 O O . PRO A 1 184 ? -13.457 2.114 5.120 1.00 90.44 184 PRO A O 1
ATOM 1426 N N . VAL A 1 185 ? -11.847 1.638 6.620 1.00 94.56 185 VAL A N 1
ATOM 1427 C CA . VAL A 1 185 ? -12.317 2.499 7.704 1.00 94.56 185 VAL A CA 1
ATOM 1428 C C . VAL A 1 185 ? -11.666 3.870 7.549 1.00 94.56 185 VAL A C 1
ATOM 1430 O O . VAL A 1 185 ? -10.439 3.978 7.547 1.00 94.56 185 VAL A O 1
ATOM 1433 N N . SER A 1 186 ? -12.478 4.918 7.417 1.00 95.19 186 SER A N 1
ATOM 1434 C CA . SER A 1 186 ? -11.989 6.298 7.477 1.00 95.19 186 SER A CA 1
ATOM 1435 C C . SER A 1 186 ? -11.601 6.644 8.910 1.00 95.19 186 SER A C 1
ATOM 1437 O O . SER A 1 186 ? -12.402 6.456 9.832 1.00 95.19 186 SER A O 1
ATOM 1439 N N . VAL A 1 187 ? -10.390 7.165 9.088 1.00 95.88 187 VAL A N 1
ATOM 1440 C CA . VAL A 1 187 ? -9.881 7.610 10.384 1.00 95.88 187 VAL A CA 1
ATOM 1441 C C . VAL A 1 187 ? -9.257 8.994 10.274 1.00 95.88 187 VAL A C 1
ATOM 1443 O O . VAL A 1 187 ? -8.615 9.314 9.275 1.00 95.88 187 VAL A O 1
ATOM 1446 N N . THR A 1 188 ? -9.398 9.789 11.328 1.00 95.31 188 THR A N 1
ATOM 1447 C CA . THR A 1 188 ? -8.658 11.043 11.495 1.00 95.31 188 THR A CA 1
ATOM 1448 C C . THR A 1 188 ? -7.605 10.828 12.567 1.00 95.31 188 THR A C 1
ATOM 1450 O O . THR A 1 188 ? -7.943 10.523 13.708 1.00 95.31 188 THR A O 1
ATOM 1453 N N . ALA A 1 189 ? -6.336 10.923 12.190 1.00 93.12 189 ALA A N 1
ATOM 1454 C CA . ALA A 1 189 ? -5.209 10.665 13.071 1.00 93.12 189 ALA A CA 1
ATOM 1455 C C . ALA A 1 189 ? -4.527 11.975 13.448 1.00 93.12 189 ALA A C 1
ATOM 1457 O O . ALA A 1 189 ? -4.174 12.754 12.561 1.00 93.12 189 ALA A O 1
ATOM 1458 N N . ASP A 1 190 ? -4.330 12.203 14.741 1.00 92.06 190 ASP A N 1
ATOM 1459 C CA . ASP A 1 190 ? -3.604 13.371 15.224 1.00 92.06 190 ASP A CA 1
ATOM 1460 C C . ASP A 1 190 ? -2.104 13.108 15.201 1.00 92.06 190 ASP A C 1
ATOM 1462 O O . ASP A 1 190 ? -1.638 12.050 15.620 1.00 92.06 190 ASP A O 1
ATOM 1466 N N . ASN A 1 191 ? -1.355 14.048 14.635 1.00 86.94 191 ASN A N 1
ATOM 1467 C CA . ASN A 1 191 ? 0.092 14.000 14.585 1.00 86.94 191 ASN A CA 1
ATOM 1468 C C . ASN A 1 191 ? 0.693 15.186 15.341 1.00 86.94 191 ASN A C 1
ATOM 1470 O O . ASN A 1 191 ? 0.516 16.345 14.960 1.00 86.94 191 ASN A O 1
ATOM 1474 N N . THR A 1 192 ? 1.498 14.870 16.351 1.00 82.75 192 THR A N 1
ATOM 1475 C CA . THR A 1 192 ? 2.132 15.829 17.265 1.00 82.75 192 THR A CA 1
ATOM 1476 C C . THR A 1 192 ? 3.576 16.189 16.887 1.00 82.75 192 THR A C 1
ATOM 1478 O O . THR A 1 192 ? 4.212 17.006 17.555 1.00 82.75 192 THR A O 1
ATOM 1481 N N . ALA A 1 193 ? 4.117 15.641 15.790 1.00 75.44 193 ALA A N 1
ATOM 1482 C CA . ALA A 1 193 ? 5.537 15.748 15.431 1.00 75.44 193 ALA A CA 1
ATOM 1483 C C . ALA A 1 193 ? 6.048 17.184 15.188 1.00 75.44 193 ALA A C 1
ATOM 1485 O O . ALA A 1 193 ? 7.257 17.404 15.205 1.00 75.44 193 ALA A O 1
ATOM 1486 N N . MET A 1 194 ? 5.162 18.152 14.926 1.00 64.94 194 MET A N 1
ATOM 1487 C CA . MET A 1 194 ? 5.527 19.550 14.639 1.00 64.94 194 MET A CA 1
ATOM 1488 C C . MET A 1 194 ? 5.128 20.538 15.747 1.00 64.94 194 MET A C 1
ATOM 1490 O O . MET A 1 194 ? 5.064 21.740 15.504 1.00 64.94 194 MET A O 1
ATOM 1494 N N . GLY A 1 195 ? 4.841 20.062 16.963 1.00 65.25 195 GLY A N 1
ATOM 1495 C CA . GLY A 1 195 ? 4.514 20.910 18.120 1.00 65.25 195 GLY A CA 1
ATOM 1496 C C . GLY A 1 195 ? 3.112 21.536 18.097 1.00 65.25 195 GLY A C 1
ATOM 1497 O O . GLY A 1 195 ? 2.568 21.821 19.158 1.00 65.25 195 GLY A O 1
ATOM 1498 N N . THR A 1 196 ? 2.499 21.696 16.921 1.00 72.12 196 THR A N 1
ATOM 1499 C CA . THR A 1 196 ? 1.050 21.907 16.772 1.00 72.12 196 THR A CA 1
ATOM 1500 C C . THR A 1 196 ? 0.410 20.586 16.334 1.00 72.12 196 THR A C 1
ATOM 1502 O O . THR A 1 196 ? 0.842 20.043 15.314 1.00 72.12 196 THR A O 1
ATOM 1505 N N . PRO A 1 197 ? -0.574 20.054 17.081 1.00 77.62 197 PRO A N 1
ATOM 1506 C CA . PRO A 1 197 ? -1.328 18.872 16.676 1.00 77.62 197 PRO A CA 1
ATOM 1507 C C . PRO A 1 197 ? -2.027 19.093 15.332 1.00 77.62 197 PRO A C 1
ATOM 1509 O O . PRO A 1 197 ? -2.654 20.133 15.107 1.00 77.62 197 PRO A O 1
ATOM 1512 N N . HIS A 1 198 ? -1.900 18.125 14.430 1.00 85.00 198 HIS A N 1
ATOM 1513 C CA . HIS A 1 198 ? -2.574 18.141 13.138 1.00 85.00 198 HIS A CA 1
ATOM 1514 C C . HIS A 1 198 ? -3.389 16.871 12.950 1.00 85.00 198 HIS A C 1
ATOM 1516 O O . HIS A 1 198 ? -2.830 15.781 12.839 1.00 85.00 198 HIS A O 1
ATOM 1522 N N . GLU A 1 199 ? -4.701 17.039 12.833 1.00 91.56 199 GLU A N 1
ATOM 1523 C CA . GLU A 1 199 ? -5.616 15.989 12.411 1.00 91.56 199 GLU A CA 1
ATOM 1524 C C . GLU A 1 199 ? -5.483 15.749 10.900 1.00 91.56 199 GLU A C 1
ATOM 1526 O O . GLU A 1 199 ? -5.632 16.661 10.083 1.00 91.56 199 GLU A O 1
ATOM 1531 N N . ILE A 1 200 ? -5.162 14.512 10.524 1.00 91.31 200 ILE A N 1
ATOM 1532 C CA . ILE A 1 200 ? -4.940 14.099 9.139 1.00 91.31 200 ILE A CA 1
ATOM 1533 C C . ILE A 1 200 ? -5.858 12.920 8.821 1.00 91.31 200 ILE A C 1
ATOM 1535 O O . ILE A 1 200 ? -5.901 11.937 9.561 1.00 91.31 200 ILE A O 1
ATOM 1539 N N . GLU A 1 201 ? -6.561 12.998 7.695 1.00 92.88 201 GLU A N 1
ATOM 1540 C CA . GLU A 1 201 ? -7.442 11.928 7.234 1.00 92.88 201 GLU A CA 1
ATOM 1541 C C . GLU A 1 201 ? -6.669 10.791 6.558 1.00 92.88 201 GLU A C 1
ATOM 1543 O O . GLU A 1 201 ? -5.831 11.003 5.673 1.00 92.88 201 GLU A O 1
ATOM 1548 N N . TYR A 1 202 ? -7.017 9.568 6.946 1.00 93.31 202 TYR A N 1
ATOM 1549 C CA . TYR A 1 202 ? -6.525 8.329 6.365 1.00 93.31 202 TYR A CA 1
ATOM 1550 C C . TYR A 1 202 ? -7.665 7.334 6.149 1.00 93.31 202 TYR A C 1
ATOM 1552 O O . TYR A 1 202 ? -8.745 7.430 6.735 1.00 93.31 202 TYR A O 1
ATOM 1560 N N . LYS A 1 203 ? -7.394 6.321 5.329 1.00 92.81 203 LYS A N 1
ATOM 1561 C CA . LYS A 1 203 ? -8.226 5.127 5.184 1.00 92.81 203 LYS A CA 1
ATOM 1562 C C . LYS A 1 203 ? -7.400 3.903 5.539 1.00 92.81 203 LYS A C 1
ATOM 1564 O O . LYS A 1 203 ? -6.334 3.693 4.964 1.00 92.81 203 LYS A O 1
ATOM 1569 N N . ILE A 1 204 ? -7.903 3.093 6.464 1.00 93.50 204 ILE A N 1
ATOM 1570 C CA . ILE A 1 204 ? -7.279 1.831 6.865 1.00 93.50 204 ILE A CA 1
ATOM 1571 C C . ILE A 1 204 ? -8.105 0.695 6.295 1.00 93.50 204 ILE A C 1
ATOM 1573 O O . ILE A 1 204 ? -9.287 0.581 6.604 1.00 93.50 204 ILE A O 1
ATOM 1577 N N . GLY A 1 205 ? -7.501 -0.150 5.469 1.00 90.50 205 GLY A N 1
ATOM 1578 C CA . GLY A 1 205 ? -8.176 -1.323 4.931 1.00 90.50 205 GLY A CA 1
ATOM 1579 C C . GLY A 1 205 ? -7.518 -2.623 5.356 1.00 90.50 205 GLY A C 1
ATOM 1580 O O . GLY A 1 205 ? -6.321 -2.674 5.640 1.00 90.50 205 GLY A O 1
ATOM 1581 N N . ILE A 1 206 ? -8.331 -3.676 5.381 1.00 87.75 206 ILE A N 1
ATOM 1582 C CA . ILE A 1 206 ? -7.905 -5.042 5.661 1.00 87.75 206 ILE A CA 1
ATOM 1583 C C . ILE A 1 206 ? -7.793 -5.786 4.333 1.00 87.75 206 ILE A C 1
ATOM 1585 O O . ILE A 1 206 ? -8.714 -5.770 3.515 1.00 87.75 206 ILE A O 1
ATOM 1589 N N . LEU A 1 207 ? -6.658 -6.441 4.132 1.00 78.25 207 LEU A N 1
ATOM 1590 C CA . LEU A 1 207 ? -6.419 -7.389 3.057 1.00 78.25 207 LEU A CA 1
ATOM 1591 C C . LEU A 1 207 ? -6.666 -8.789 3.627 1.00 78.25 207 LEU A C 1
ATOM 1593 O O . LEU A 1 207 ? -5.850 -9.304 4.396 1.00 78.25 207 LEU A O 1
ATOM 1597 N N . TYR A 1 208 ? -7.803 -9.383 3.274 1.00 66.12 208 TYR A N 1
ATOM 1598 C CA . TYR A 1 208 ? -8.122 -10.777 3.572 1.00 66.12 208 TYR A CA 1
ATOM 1599 C C . TYR A 1 208 ? -8.533 -11.484 2.293 1.00 66.12 208 TYR A C 1
ATOM 1601 O O . TYR A 1 208 ? -9.403 -10.978 1.551 1.00 66.12 208 TYR A O 1
#

Foldseek 3Di:
DFFAAVLCVRAWDWDADPNWIKTKGWGNAAFWAWKAFADQVVCVVCVVRIWGWDWDWGADPVRDIDTHTMTIDTDPDAPDWTWMWIDGPVRGIDIDIDHHHDQPDDDDDDADKDFWAKFKDFDPPPKTKDGRWIWGADPNKIKTKTKIQAPQWQWKAFPNDIWGFPDPDRITITIDIDNDLNFWTWMFTWGCPVVDTDTTIMTMHTRD

Sequence (208 aa):
MFHANESKKGRGTLAVVNGKMMLHVSLSGKKILNLYVGKAVDAKNNEADWLKPTKDKVTYEDGLSETVYGFNVPVKKMDSEFDLALIGKKGVWYDHKVSVSDVQKKEKPGDGNHEVNVFLDGGTGRAGIKSPAMLSVKDGKAKLKFVWTSKNYDYLIAGGKKYLNETSGEDATFEIPVEDITKPVSVTADNTAMGTPHEIEYKIGILY

pLDDT: mean 89.77, std 8.27, range [52.97, 98.12]

Radius of gyration: 18.48 Å; chains: 1; bounding box: 45×43×46 Å